Protein AF-0000000074472847 (afdb_homodimer)

Secondary structure (DSSP, 8-state):
-------HHHHHHH-HHHHHHHHHHHHHTT-GGG--HHHHHHHHHHHHHHHHHHHHHHHHHHHHHHHHHHH---HHHHHHHHHHHHHHHHHHHHHHHH-TTHHHHHHHHHHHHHHHHHHHHHHSGGGTTS---SS--S--SHHHHHHS----/-------HHHHHHH-HHHHHHHHHHHHHTT-GGG--HHHHHHHHHHHHHHHHHHHHHHHHHHHHHHHHHHH---HHHHHHHHHHHHHHHHHHHHHHHH-TTHHHHHHHHHHHHHHHHHHHHHHSGGGTTS---SS--S--SHHHHHHS----

Sequence (304 aa):
MKDLKLTMSELYETDFALWLEQTAILLQKQDFQHLDLPNLIEEVESLGKSQKHELQSRLTTLLEHALKRKYVDSPYDYRGWEETIVREQDELKICLEDSPSLKRYWSEVFDNCYRMAKRRLVVNLDYQNYSFPKNCPFPTDVERLLNDIFWKMKDLKLTMSELYETDFALWLEQTAILLQKQDFQHLDLPNLIEEVESLGKSQKHELQSRLTTLLEHALKRKYVDSPYDYRGWEETIVREQDELKICLEDSPSLKRYWSEVFDNCYRMAKRRLVVNLDYQNYSFPKNCPFPTDVERLLNDIFWK

pLDDT: mean 94.98, std 10.14, range [26.53, 98.81]

Organism: NCBI:txid1188229

Foldseek 3Di:
DPPPPQQLVRCCVPPVVVSVVVLVVCVVVVVVVRHPVVVVVVVVVVVVVVLLVLLLVLLLLLLLLLQCLQWPPDPVCNVVSVVSNLVSLVVNVVSCVVPVVCQVVLLVCVLVSNVSSVVVQCPDPVRVPIDDDNDRPFDSHSCCSSPHPTSD/DPPPPQQLVNCCVPPVVVSVVVLVVCVVVVVVVRHPVVVVVVVVVVVVVVLLVLLLVLLLLLLLLLQCLQWPPDPVCNVVSVVSNLVSLVVNVVSCVVPVVCQVVLLVCVLVSNVSSVVVQCVDPVRVPIDDDNDRPFDSHSCCSSPHPTSD

Solvent-accessible surface area (backbone atoms only — not comparable to full-atom values): 16647 Å² total; per-residue (Å²): 131,79,80,77,68,69,48,56,65,54,28,48,70,52,18,36,49,54,31,33,53,51,50,34,52,31,58,74,68,64,41,65,88,73,47,49,55,73,61,49,39,50,53,39,48,48,53,38,50,46,54,53,48,50,51,46,51,39,51,16,51,27,48,33,30,40,47,43,56,59,60,47,96,45,80,89,48,42,63,62,32,50,52,49,31,51,48,30,28,53,52,49,49,52,53,38,58,40,14,49,70,48,54,61,53,47,68,72,41,45,65,57,26,45,52,51,21,49,47,57,40,57,73,30,78,91,38,51,91,53,80,74,73,92,61,82,87,61,67,82,50,66,68,52,54,53,68,49,83,75,57,112,130,80,79,75,68,70,47,55,65,54,27,48,69,51,19,37,50,55,32,32,52,50,51,33,51,31,58,74,67,64,40,66,87,74,47,49,56,72,62,50,40,50,52,39,47,47,53,36,49,46,55,52,47,52,51,46,51,40,51,16,51,27,47,33,31,38,48,43,55,58,62,47,95,46,80,90,48,40,62,62,32,52,53,49,32,52,50,30,28,52,51,48,49,53,53,38,59,41,14,50,68,47,55,62,52,47,68,71,42,44,65,57,26,46,52,51,20,49,49,58,43,57,74,31,77,92,38,51,89,53,79,74,72,91,61,80,87,58,68,84,49,65,67,54,54,52,68,50,84,73,58,113

Radius of gyration: 24.1 Å; Cα contacts (8 Å, |Δi|>4): 304; chains: 2; bounding box: 65×70×48 Å

Nearest PDB structures (foldseek):
  5lg4-assembly1_A  TM=6.086E-01  e=1.556E+00  Saccharomyces cerevisiae S288C
  7q83-assembly1_B  TM=6.282E-01  e=3.995E+00  Saccharomyces cerevisiae S288C
  5m4y-assembly2_C  TM=4.593E-01  e=2.294E+00  Saccharomyces cerevisiae S288C
  1fio-assembly1_A  TM=4.563E-01  e=3.027E+00  Saccharomyces cerevisiae
  4tvq-assembly1_B  TM=2.635E-01  e=2.054E+00  Homo sapiens

InterPro domains:
  IPR002636 Protein from unkown function DUF29 [PF01724] (11-151)
  IPR002636 Protein from unkown function DUF29 [PTHR34235] (5-151)

Structure (mmCIF, N/CA/C/O backbone):
data_AF-0000000074472847-model_v1
#
loop_
_entity.id
_entity.type
_entity.pdbx_description
1 polymer 'DUF29 domain-containing protein'
#
loop_
_atom_site.group_PDB
_atom_site.id
_atom_site.type_symbol
_atom_site.label_atom_id
_atom_site.label_alt_id
_atom_site.label_comp_id
_atom_site.label_asym_id
_atom_site.label_entity_id
_atom_site.label_seq_id
_atom_site.pdbx_PDB_ins_code
_atom_site.Cartn_x
_atom_site.Cartn_y
_atom_site.Cartn_z
_atom_site.occupancy
_atom_site.B_iso_or_equiv
_atom_site.auth_seq_id
_atom_site.auth_comp_id
_atom_site.auth_asym_id
_atom_site.auth_atom_id
_atom_site.pdbx_PDB_model_num
ATOM 1 N N . MET A 1 1 ? 14.75 39.938 1.302 1 29.98 1 MET A N 1
ATOM 2 C CA . MET A 1 1 ? 14.898 38.531 0.882 1 29.98 1 MET A CA 1
ATOM 3 C C . MET A 1 1 ? 13.758 37.688 1.414 1 29.98 1 MET A C 1
ATOM 5 O O . MET A 1 1 ? 13.586 37.562 2.627 1 29.98 1 MET A O 1
ATOM 9 N N . LYS A 1 2 ? 12.57 37.812 0.957 1 38.91 2 LYS A N 1
ATOM 10 C CA . LYS A 1 2 ? 11.344 37.219 1.494 1 38.91 2 LYS A CA 1
ATOM 11 C C . LYS A 1 2 ? 11.531 35.75 1.807 1 38.91 2 LYS A C 1
ATOM 13 O O . LYS A 1 2 ? 12.008 34.969 0.965 1 38.91 2 LYS A O 1
ATOM 18 N N . ASP A 1 3 ? 12 35.188 2.846 1 44.53 3 ASP A N 1
ATOM 19 C CA . ASP A 1 3 ? 12.188 33.812 3.299 1 44.53 3 ASP A CA 1
ATOM 20 C C . ASP A 1 3 ? 11.07 32.906 2.773 1 44.53 3 ASP A C 1
ATOM 22 O O . ASP A 1 3 ? 9.922 33.031 3.189 1 44.53 3 ASP A O 1
ATOM 26 N N . LEU A 1 4 ? 10.859 32.781 1.542 1 48.16 4 LEU A N 1
ATOM 27 C CA . LEU A 1 4 ? 9.742 32.281 0.754 1 48.16 4 LEU A CA 1
ATOM 28 C C . LEU A 1 4 ? 9.305 30.906 1.26 1 48.16 4 LEU A C 1
ATOM 30 O O . LEU A 1 4 ? 9.93 29.891 0.941 1 48.16 4 LEU A O 1
ATOM 34 N N . LYS A 1 5 ? 8.859 30.875 2.564 1 61.69 5 LYS A N 1
ATOM 35 C CA . LYS A 1 5 ? 8.32 29.719 3.266 1 61.69 5 LYS A CA 1
ATOM 36 C C . LYS A 1 5 ? 7.316 28.969 2.396 1 61.69 5 LYS A C 1
ATOM 38 O O . LYS A 1 5 ? 6.387 29.562 1.851 1 61.69 5 LYS A O 1
ATOM 43 N N . LEU A 1 6 ? 7.711 27.938 1.722 1 78.62 6 LEU A N 1
ATOM 44 C CA . LEU A 1 6 ? 6.836 27.094 0.903 1 78.62 6 LEU A CA 1
ATOM 45 C C . LEU A 1 6 ? 5.48 26.906 1.572 1 78.62 6 LEU A C 1
ATOM 47 O O . LEU A 1 6 ? 5.406 26.641 2.771 1 78.62 6 LEU A O 1
ATOM 51 N N . THR A 1 7 ? 4.492 27.422 0.781 1 92.12 7 THR A N 1
ATOM 52 C CA . THR A 1 7 ? 3.15 27.156 1.287 1 92.12 7 THR A CA 1
ATOM 53 C C . THR A 1 7 ? 2.928 25.656 1.47 1 92.12 7 THR A C 1
ATOM 55 O O . THR A 1 7 ? 3.67 24.844 0.918 1 92.12 7 THR A O 1
ATOM 58 N N . MET A 1 8 ? 2.09 25.375 2.295 1 95.06 8 MET A N 1
ATOM 59 C CA . MET A 1 8 ? 1.774 23.969 2.51 1 95.06 8 MET A CA 1
ATOM 60 C C . MET A 1 8 ? 1.371 23.297 1.203 1 95.06 8 MET A C 1
ATOM 62 O O . MET A 1 8 ? 1.709 22.125 0.968 1 95.06 8 MET A O 1
ATOM 66 N N . SER A 1 9 ? 0.671 23.922 0.378 1 94.81 9 SER A N 1
ATOM 67 C CA . SER A 1 9 ? 0.287 23.359 -0.915 1 94.81 9 SER A CA 1
ATOM 68 C C . SER A 1 9 ? 1.508 23.109 -1.794 1 94.81 9 SER A C 1
ATOM 70 O O . SER A 1 9 ? 1.567 22.109 -2.514 1 94.81 9 SER A O 1
ATOM 72 N N . GLU A 1 10 ? 2.377 24.016 -1.783 1 95.5 10 GLU A N 1
ATOM 73 C CA . GLU A 1 10 ? 3.621 23.812 -2.521 1 95.5 10 GLU A CA 1
ATOM 74 C C . GLU A 1 10 ? 4.434 22.656 -1.941 1 95.5 10 GLU A C 1
ATOM 76 O O . GLU A 1 10 ? 5.047 21.891 -2.684 1 95.5 10 GLU A O 1
ATOM 81 N N . LEU A 1 11 ? 4.461 22.641 -0.68 1 96.38 11 LEU A N 1
ATOM 82 C CA . LEU A 1 11 ? 5.176 21.562 -0.003 1 96.38 11 LEU A CA 1
ATOM 83 C C . LEU A 1 11 ? 4.605 20.203 -0.389 1 96.38 11 LEU A C 1
ATOM 85 O O . LEU A 1 11 ? 5.348 19.234 -0.556 1 96.38 11 LEU A O 1
ATOM 89 N N . TYR A 1 12 ? 3.293 20.125 -0.528 1 97.44 12 TYR A N 1
ATOM 90 C CA . TYR A 1 12 ? 2.609 18.906 -0.946 1 97.44 12 TYR A CA 1
ATOM 91 C C . TYR A 1 12 ? 3.168 18.391 -2.268 1 97.44 12 TYR A C 1
ATOM 93 O O . TYR A 1 12 ? 3.342 17.188 -2.449 1 97.44 12 TYR A O 1
ATOM 101 N N . GLU A 1 13 ? 3.531 19.234 -3.145 1 96.31 13 GLU A N 1
ATOM 102 C CA . GLU A 1 13 ? 3.971 18.875 -4.492 1 96.31 13 GLU A CA 1
ATOM 103 C C . GLU A 1 13 ? 5.473 18.625 -4.531 1 96.31 13 GLU A C 1
ATOM 105 O O . GLU A 1 13 ? 5.961 17.906 -5.402 1 96.31 13 GLU A O 1
ATOM 110 N N . THR A 1 14 ? 6.184 19.172 -3.615 1 97.12 14 THR A N 1
ATOM 111 C CA . THR A 1 14 ? 7.633 19.203 -3.779 1 97.12 14 THR A CA 1
ATOM 112 C C . THR A 1 14 ? 8.312 18.312 -2.734 1 97.12 14 THR A C 1
ATOM 114 O O . THR A 1 14 ? 9.461 17.922 -2.904 1 97.12 14 THR A O 1
ATOM 117 N N . ASP A 1 15 ? 7.625 18.109 -1.695 1 98.06 15 ASP A N 1
ATOM 118 C CA . ASP A 1 15 ? 8.164 17.281 -0.61 1 98.06 15 ASP A CA 1
ATOM 119 C C . ASP A 1 15 ? 7.043 16.641 0.204 1 98.06 15 ASP A C 1
ATOM 121 O O . ASP A 1 15 ? 6.723 17.109 1.301 1 98.06 15 ASP A O 1
ATOM 125 N N . PHE A 1 16 ? 6.543 15.586 -0.226 1 98.44 16 PHE A N 1
ATOM 126 C CA . PHE A 1 16 ? 5.336 14.969 0.311 1 98.44 16 PHE A CA 1
ATOM 127 C C . PHE A 1 16 ? 5.562 14.484 1.739 1 98.44 16 PHE A C 1
ATOM 129 O O . PHE A 1 16 ? 4.711 14.68 2.607 1 98.44 16 PHE A O 1
ATOM 136 N N . ALA A 1 17 ? 6.672 13.914 2.016 1 98 17 ALA A N 1
ATOM 137 C CA . ALA A 1 17 ? 6.957 13.438 3.367 1 98 17 ALA A CA 1
ATOM 138 C C . ALA A 1 17 ? 6.98 14.594 4.363 1 98 17 ALA A C 1
ATOM 140 O O . ALA A 1 17 ? 6.422 14.492 5.461 1 98 17 ALA A O 1
ATOM 141 N N . LEU A 1 18 ? 7.668 15.602 3.99 1 97.56 18 LEU A N 1
ATOM 142 C CA . LEU A 1 18 ? 7.715 16.781 4.855 1 97.56 18 LEU A CA 1
ATOM 143 C C . LEU A 1 18 ? 6.324 17.375 5.031 1 97.56 18 LEU A C 1
ATOM 145 O O . LEU A 1 18 ? 5.977 17.844 6.121 1 97.56 18 LEU A O 1
ATOM 149 N N . TRP A 1 19 ? 5.543 17.406 3.916 1 98.38 19 TRP A N 1
ATOM 150 C CA . TRP A 1 19 ? 4.164 17.875 3.984 1 98.38 19 TRP A CA 1
ATOM 151 C C . TRP A 1 19 ? 3.365 17.062 5.004 1 98.38 19 TRP A C 1
ATOM 153 O O . TRP A 1 19 ? 2.625 17.625 5.809 1 98.38 19 TRP A O 1
ATOM 163 N N . LEU A 1 20 ? 3.529 15.766 4.984 1 98.44 20 LEU A N 1
ATOM 164 C CA . LEU A 1 20 ? 2.844 14.898 5.941 1 98.44 20 LEU A CA 1
ATOM 165 C C . LEU A 1 20 ? 3.244 15.242 7.371 1 98.44 20 LEU A C 1
ATOM 167 O O . LEU A 1 20 ? 2.391 15.312 8.258 1 98.44 20 LEU A O 1
ATOM 171 N N . GLU A 1 21 ? 4.492 15.406 7.535 1 97.69 21 GLU A N 1
ATOM 172 C CA . GLU A 1 21 ? 5.008 15.727 8.859 1 97.69 21 GLU A CA 1
ATOM 173 C C . GLU A 1 21 ? 4.445 17.062 9.359 1 97.69 21 GLU A C 1
ATOM 175 O O . GLU A 1 21 ? 3.969 17.141 10.492 1 97.69 21 GL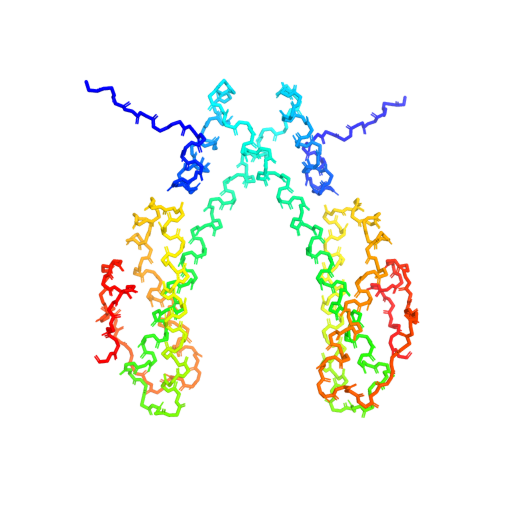U A O 1
ATOM 180 N N . GLN A 1 22 ? 4.512 18.047 8.516 1 98 22 GLN A N 1
ATOM 181 C CA . GLN A 1 22 ? 4.008 19.375 8.883 1 98 22 GLN A CA 1
ATOM 182 C C . GLN A 1 22 ? 2.494 19.344 9.094 1 98 22 GLN A C 1
ATOM 184 O O . GLN A 1 22 ? 1.974 20 10 1 98 22 GLN A O 1
ATOM 189 N N . THR A 1 23 ? 1.792 18.641 8.242 1 98.44 23 THR A N 1
ATOM 190 C CA . THR A 1 23 ? 0.348 18.5 8.391 1 98.44 23 THR A CA 1
ATOM 191 C C . THR A 1 23 ? 0.004 17.891 9.75 1 98.44 23 THR A C 1
ATOM 193 O O . THR A 1 23 ? -0.887 18.391 10.445 1 98.44 23 THR A O 1
ATOM 196 N N . ALA A 1 24 ? 0.734 16.828 10.156 1 98.5 24 ALA A N 1
ATOM 197 C CA . ALA A 1 24 ? 0.501 16.203 11.461 1 98.5 24 ALA A CA 1
ATOM 198 C C . ALA A 1 24 ? 0.721 17.219 12.594 1 98.5 24 ALA A C 1
ATOM 200 O O . ALA A 1 24 ? -0.059 17.266 13.547 1 98.5 24 ALA A O 1
ATOM 201 N N . ILE A 1 25 ? 1.773 17.969 12.523 1 98.25 25 ILE A N 1
ATOM 202 C CA . ILE A 1 25 ? 2.113 18.953 13.539 1 98.25 25 ILE A CA 1
ATOM 203 C C . ILE A 1 25 ? 1 20 13.633 1 98.25 25 ILE A C 1
ATOM 205 O O . ILE A 1 25 ? 0.569 20.344 14.734 1 98.25 25 ILE A O 1
ATOM 209 N N . LEU A 1 26 ? 0.554 20.484 12.445 1 98.12 26 LEU A N 1
ATOM 210 C CA . LEU A 1 26 ? -0.513 21.484 12.422 1 98.12 26 LEU A CA 1
ATOM 211 C C . LEU A 1 26 ? -1.79 20.938 13.039 1 98.12 26 LEU A C 1
ATOM 213 O O . LEU A 1 26 ? -2.492 21.641 13.766 1 98.12 26 LEU A O 1
ATOM 217 N N . LEU A 1 27 ? -2.1 19.672 12.758 1 98.19 27 LEU A N 1
ATOM 218 C CA . LEU A 1 27 ? -3.275 19.031 13.336 1 98.19 27 LEU A CA 1
ATOM 219 C C . LEU A 1 27 ? -3.131 18.891 14.852 1 98.19 27 LEU A C 1
ATOM 221 O O . LEU A 1 27 ? -4.078 19.172 15.594 1 98.19 27 LEU A O 1
ATOM 225 N N . GLN A 1 28 ? -1.989 18.5 15.289 1 98.06 28 GLN A N 1
ATOM 226 C CA . GLN A 1 28 ? -1.725 18.359 16.719 1 98.06 28 GLN A CA 1
ATOM 227 C C . GLN A 1 28 ? -1.912 19.688 17.453 1 98.06 28 GLN A C 1
ATOM 229 O O . GLN A 1 28 ? -2.461 19.719 18.547 1 98.06 28 GLN A O 1
ATOM 234 N N . LYS A 1 29 ? -1.521 20.703 16.844 1 97.75 29 LYS A N 1
ATOM 235 C CA . LYS A 1 29 ? -1.61 22.031 17.422 1 97.75 29 LYS A CA 1
ATOM 236 C C . LYS A 1 29 ? -2.98 22.656 17.172 1 97.75 29 LYS A C 1
ATOM 238 O O . LYS A 1 29 ? -3.254 23.781 17.625 1 97.75 29 LYS A O 1
ATOM 243 N N . GLN A 1 30 ? -3.791 21.984 16.453 1 97 30 GLN A N 1
ATOM 244 C CA . GLN A 1 30 ? -5.113 22.438 16.047 1 97 30 GLN A CA 1
ATOM 245 C C . GLN A 1 30 ? -5.027 23.797 15.352 1 97 30 GLN A C 1
ATOM 247 O O . GLN A 1 30 ? -5.863 24.672 15.586 1 97 30 GLN A O 1
ATOM 252 N N . ASP A 1 31 ? -3.914 24.016 14.672 1 96.25 31 ASP A N 1
ATOM 253 C CA . ASP A 1 31 ? -3.75 25.188 13.82 1 96.25 31 ASP A CA 1
ATOM 254 C C . ASP A 1 31 ? -4.406 24.984 12.461 1 96.25 31 ASP A C 1
ATOM 256 O O . ASP A 1 31 ? -3.717 24.797 11.453 1 96.25 31 ASP A O 1
ATOM 260 N N . PHE A 1 32 ? -5.684 25.125 12.43 1 95.38 32 PHE A N 1
ATOM 261 C CA . PHE A 1 32 ? -6.484 24.797 11.258 1 95.38 32 PHE A CA 1
ATOM 262 C C . PHE A 1 32 ? -6.363 25.875 10.195 1 95.38 32 PHE A C 1
ATOM 264 O O . PHE A 1 32 ? -6.617 25.641 9.016 1 95.38 32 PHE A O 1
ATOM 271 N N . GLN A 1 33 ? -5.984 27.016 10.625 1 94.19 33 GLN A N 1
ATOM 272 C CA . GLN A 1 33 ? -5.859 28.141 9.703 1 94.19 33 GLN A CA 1
ATOM 273 C C . GLN A 1 33 ? -4.754 27.891 8.68 1 94.19 33 GLN A C 1
ATOM 275 O O . GLN A 1 33 ? -4.859 28.328 7.527 1 94.19 33 GLN A O 1
ATOM 280 N N . HIS A 1 34 ? -3.715 27.188 9.023 1 95.56 34 HIS A N 1
ATOM 281 C CA . HIS A 1 34 ? -2.572 26.984 8.141 1 95.56 34 HIS A CA 1
ATOM 282 C C . HIS A 1 34 ? -2.594 25.578 7.531 1 95.56 34 HIS A C 1
ATOM 284 O O . HIS A 1 34 ? -1.685 25.203 6.781 1 95.56 34 HIS A O 1
ATOM 290 N N . LEU A 1 35 ? -3.604 24.859 7.832 1 96.56 35 LEU A N 1
ATOM 291 C CA . LEU A 1 35 ? -3.744 23.516 7.312 1 96.56 35 LEU A CA 1
ATOM 292 C C . LEU A 1 35 ? -4.031 23.531 5.816 1 96.56 35 LEU A C 1
ATOM 294 O O . LEU A 1 35 ? -4.832 24.344 5.34 1 96.56 35 LEU A O 1
ATOM 298 N N . ASP A 1 36 ? -3.33 22.75 5.07 1 97.44 36 ASP A N 1
ATOM 299 C CA . ASP A 1 36 ? -3.617 22.531 3.654 1 97.44 36 ASP A CA 1
ATOM 300 C C . ASP A 1 36 ? -4.812 21.609 3.471 1 97.44 36 ASP A C 1
ATOM 302 O O . ASP A 1 36 ? -4.648 20.438 3.096 1 97.44 36 ASP A O 1
ATOM 306 N N . LEU A 1 37 ? -5.969 22.141 3.676 1 97.31 37 LEU A N 1
ATOM 307 C CA . LEU A 1 37 ? -7.188 21.359 3.775 1 97.31 37 LEU A CA 1
ATOM 308 C C . LEU A 1 37 ? -7.473 20.625 2.465 1 97.31 37 LEU A C 1
ATOM 310 O O . LEU A 1 37 ? -7.754 19.422 2.467 1 97.31 37 LEU A O 1
ATOM 314 N N . PRO A 1 38 ? -7.332 21.328 1.296 1 97.94 38 PRO A N 1
ATOM 315 C CA . PRO A 1 38 ? -7.652 20.625 0.054 1 97.94 38 PRO A CA 1
ATOM 316 C C . PRO A 1 38 ? -6.816 19.359 -0.141 1 97.94 38 PRO A C 1
ATOM 318 O O . PRO A 1 38 ? -7.359 18.297 -0.456 1 97.94 38 PRO A O 1
ATOM 321 N N . ASN A 1 39 ? -5.531 19.422 0.116 1 98.31 39 ASN A N 1
ATOM 322 C CA . ASN A 1 39 ? -4.676 18.266 -0.101 1 98.31 39 ASN A CA 1
ATOM 323 C C . ASN A 1 39 ? -4.855 17.219 0.999 1 98.31 39 ASN A C 1
ATOM 325 O O . ASN A 1 39 ? -4.746 16.016 0.746 1 98.31 39 ASN A O 1
ATOM 329 N N . LEU A 1 40 ? -5.148 17.688 2.193 1 98.62 40 LEU A N 1
ATOM 330 C CA . LEU A 1 40 ? -5.441 16.734 3.258 1 98.62 40 LEU A CA 1
ATOM 331 C C . LEU A 1 40 ? -6.691 15.914 2.934 1 98.62 40 LEU A C 1
ATOM 333 O O . LEU A 1 40 ? -6.711 14.695 3.119 1 98.62 40 LEU A O 1
ATOM 337 N N . ILE A 1 41 ? -7.727 16.578 2.463 1 98.69 41 ILE A N 1
ATOM 338 C CA . ILE A 1 41 ? -8.961 15.914 2.066 1 98.69 41 ILE A CA 1
ATOM 339 C C . ILE A 1 41 ? -8.672 14.898 0.962 1 98.69 41 ILE A C 1
ATOM 341 O O . ILE A 1 41 ? -9.164 13.773 0.999 1 98.69 41 ILE A O 1
ATOM 345 N N . GLU A 1 42 ? -7.871 15.305 0.023 1 98.5 42 GLU A N 1
ATOM 346 C CA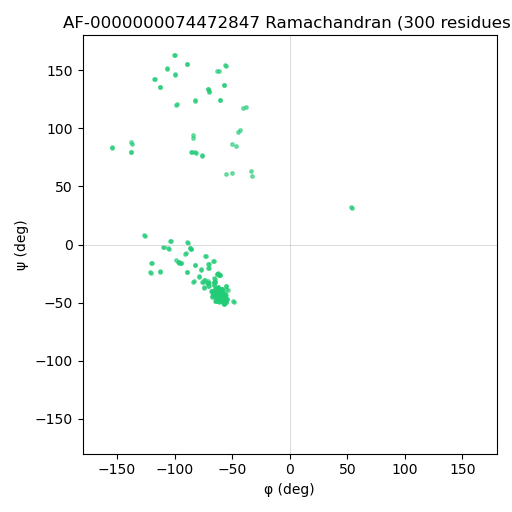 . GLU A 1 42 ? -7.484 14.406 -1.061 1 98.5 42 GLU A CA 1
ATOM 347 C C . GLU A 1 42 ? -6.828 13.141 -0.519 1 98.5 42 GLU A C 1
ATOM 349 O O . GLU A 1 42 ? -7.137 12.039 -0.966 1 98.5 42 GLU A O 1
ATOM 354 N N . GLU A 1 43 ? -5.91 13.297 0.439 1 98.62 43 GLU A N 1
ATOM 355 C CA . GLU A 1 43 ? -5.215 12.156 1.021 1 98.62 43 GLU A CA 1
ATOM 356 C C . GLU A 1 43 ? -6.188 11.25 1.774 1 98.62 43 GLU A C 1
ATOM 358 O O . GLU A 1 43 ? -6.09 10.023 1.689 1 98.62 43 GLU A O 1
ATOM 363 N N . VAL A 1 44 ? -7.109 11.797 2.521 1 98.62 44 VAL A N 1
ATOM 364 C CA . VAL A 1 44 ? -8.109 11.023 3.252 1 98.62 44 VAL A CA 1
ATOM 365 C C . VAL A 1 44 ? -8.992 10.258 2.27 1 98.62 44 VAL A C 1
ATOM 367 O O . VAL A 1 44 ? -9.234 9.062 2.451 1 98.62 44 VAL A O 1
ATOM 370 N N . GLU A 1 45 ? -9.43 10.961 1.226 1 98.38 45 GLU A N 1
ATOM 371 C CA . GLU A 1 45 ? -10.234 10.312 0.201 1 98.38 45 GLU A CA 1
ATOM 372 C C . GLU A 1 45 ? -9.453 9.211 -0.506 1 98.38 45 GLU A C 1
ATOM 374 O O . GLU A 1 45 ? -10.016 8.172 -0.869 1 98.38 45 GLU A O 1
ATOM 379 N N . SER A 1 46 ? -8.211 9.484 -0.707 1 98.25 46 SER A N 1
ATOM 380 C CA . SER A 1 46 ? -7.359 8.484 -1.333 1 98.25 46 SER A CA 1
ATOM 381 C C . SER A 1 46 ? -7.289 7.211 -0.49 1 98.25 46 SER A C 1
ATOM 383 O O . SER A 1 46 ? -7.289 6.102 -1.026 1 98.25 46 SER A O 1
ATOM 385 N N . LEU A 1 47 ? -7.191 7.328 0.825 1 98.19 47 LEU A N 1
ATOM 386 C CA . LEU A 1 47 ? -7.223 6.176 1.718 1 98.19 47 LEU A CA 1
ATOM 387 C C . LEU A 1 47 ? -8.523 5.398 1.553 1 98.19 47 LEU A C 1
ATOM 389 O O . LEU A 1 47 ? -8.516 4.164 1.526 1 98.19 47 LEU A O 1
ATOM 393 N N . GLY A 1 48 ? -9.609 6.102 1.434 1 97.31 48 GLY A N 1
ATOM 394 C CA . GLY A 1 48 ? -10.891 5.457 1.183 1 97.31 48 GLY A CA 1
ATOM 395 C C . GLY A 1 48 ? -10.922 4.68 -0.12 1 97.31 48 GLY A C 1
ATOM 396 O O . GLY A 1 48 ? -11.414 3.549 -0.163 1 97.31 48 GLY A O 1
ATOM 397 N N . LYS A 1 49 ? -10.391 5.32 -1.122 1 97.5 49 LYS A N 1
ATOM 398 C CA . LYS A 1 49 ? -10.305 4.656 -2.42 1 97.5 49 LYS A CA 1
ATOM 399 C C . LYS A 1 49 ? -9.43 3.406 -2.34 1 97.5 49 LYS A C 1
ATOM 401 O O . LYS A 1 49 ? -9.727 2.393 -2.977 1 97.5 49 LYS A O 1
ATOM 406 N N . SER A 1 50 ? -8.453 3.549 -1.562 1 97.19 50 SER A N 1
ATOM 407 C CA . SER A 1 50 ? -7.555 2.412 -1.395 1 97.19 50 SER A CA 1
ATOM 408 C C . SER A 1 50 ? -8.273 1.228 -0.758 1 97.19 50 SER A C 1
ATOM 410 O O . SER A 1 50 ? -8.055 0.079 -1.152 1 97.19 50 SER A O 1
ATOM 412 N N . GLN A 1 51 ? -9.062 1.438 0.215 1 97.5 51 GLN A N 1
ATOM 413 C CA . GLN A 1 51 ? -9.859 0.385 0.831 1 97.5 51 GLN A CA 1
ATOM 414 C C . GLN A 1 51 ? -10.742 -0.312 -0.203 1 97.5 51 GLN A C 1
ATOM 416 O O . GLN A 1 51 ? -10.797 -1.543 -0.249 1 97.5 51 GLN A O 1
ATOM 421 N N . LYS A 1 52 ? -11.328 0.479 -0.984 1 97.56 52 LYS A N 1
ATOM 422 C CA . LYS A 1 52 ? -12.195 -0.049 -2.033 1 97.56 52 LYS A CA 1
ATOM 423 C C . LYS A 1 52 ? -11.391 -0.831 -3.068 1 97.56 52 LYS A C 1
ATOM 425 O O . LYS A 1 52 ? -11.82 -1.893 -3.525 1 97.56 52 LYS A O 1
ATOM 430 N N . HIS A 1 53 ? -10.289 -0.331 -3.42 1 97.94 53 HIS A N 1
ATOM 431 C CA . HIS A 1 53 ? -9.406 -1.004 -4.371 1 97.94 53 HIS A CA 1
ATOM 432 C C . HIS A 1 53 ? -8.961 -2.363 -3.844 1 97.94 53 HIS A C 1
ATOM 434 O O . HIS A 1 53 ? -8.898 -3.338 -4.598 1 97.94 53 HIS A O 1
ATOM 440 N N . GLU A 1 54 ? -8.641 -2.326 -2.561 1 98.25 54 GLU A N 1
ATOM 441 C CA . GLU A 1 54 ? -8.234 -3.59 -1.952 1 98.25 54 GLU A CA 1
ATOM 442 C C . GLU A 1 54 ? -9.336 -4.637 -2.07 1 98.25 54 GLU A C 1
ATOM 444 O O . GLU A 1 54 ? -9.078 -5.777 -2.453 1 98.25 54 GLU A O 1
ATOM 449 N N . LEU A 1 55 ? -10.484 -4.262 -1.777 1 98.5 55 LEU A N 1
ATOM 450 C CA . LEU A 1 55 ? -11.625 -5.164 -1.891 1 98.5 55 LEU A CA 1
ATOM 451 C C . LEU A 1 55 ? -11.773 -5.68 -3.318 1 98.5 55 LEU A C 1
ATOM 453 O O . LEU A 1 55 ? -11.875 -6.887 -3.541 1 98.5 55 LEU A O 1
ATOM 457 N N . GLN A 1 56 ? -11.703 -4.777 -4.25 1 98.69 56 GLN A N 1
ATOM 458 C CA . GLN A 1 56 ? -11.875 -5.145 -5.652 1 98.69 56 GLN A CA 1
ATOM 459 C C . GLN A 1 56 ? -10.781 -6.113 -6.102 1 98.69 56 GLN A C 1
ATOM 461 O O . GLN A 1 56 ? -11.062 -7.098 -6.789 1 98.69 56 GLN A O 1
ATOM 466 N N . SER A 1 57 ? -9.625 -5.82 -5.711 1 98.5 57 SER A N 1
ATOM 467 C CA . SER A 1 57 ? -8.484 -6.641 -6.109 1 98.5 57 SER A CA 1
ATOM 468 C C . SER A 1 57 ? -8.594 -8.055 -5.543 1 98.5 57 SER A C 1
ATOM 470 O O . SER A 1 57 ? -8.406 -9.031 -6.266 1 98.5 57 SER A O 1
ATOM 472 N N . ARG A 1 58 ? -8.867 -8.125 -4.309 1 98.75 58 ARG A N 1
ATOM 473 C CA . ARG A 1 58 ? -8.961 -9.422 -3.65 1 98.75 58 ARG A CA 1
ATOM 474 C C . ARG A 1 58 ? -10.133 -10.234 -4.199 1 98.75 58 ARG A C 1
ATOM 476 O O . ARG A 1 58 ? -10.008 -11.438 -4.426 1 98.75 58 ARG A O 1
ATOM 483 N N . LEU A 1 59 ? -11.266 -9.555 -4.395 1 98.69 59 LEU A N 1
ATOM 484 C CA . LEU A 1 59 ? -12.445 -10.219 -4.945 1 98.69 59 LEU A CA 1
ATOM 485 C C . LEU A 1 59 ? -12.172 -10.734 -6.352 1 98.69 59 LEU A C 1
ATOM 487 O O . LEU 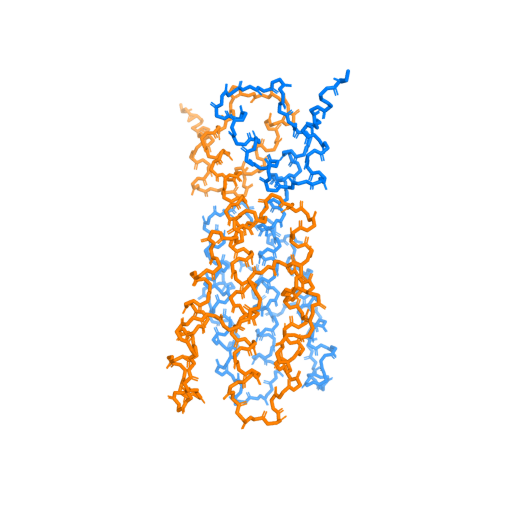A 1 59 ? -12.531 -11.867 -6.684 1 98.69 59 LEU A O 1
ATOM 491 N N . THR A 1 60 ? -11.539 -9.945 -7.164 1 98.81 60 THR A N 1
ATOM 492 C CA . THR A 1 60 ? -11.195 -10.336 -8.531 1 98.81 60 THR A CA 1
ATOM 493 C C . THR A 1 60 ? -10.297 -11.57 -8.523 1 98.81 60 THR A C 1
ATOM 495 O O . THR A 1 60 ? -10.531 -12.523 -9.266 1 98.81 60 THR A O 1
ATOM 498 N N . THR A 1 61 ? -9.32 -11.57 -7.648 1 98.81 61 THR A N 1
ATOM 499 C CA . THR A 1 61 ? -8.406 -12.695 -7.539 1 98.81 61 THR A CA 1
ATOM 500 C C . THR A 1 61 ? -9.141 -13.953 -7.074 1 98.81 61 THR A C 1
ATOM 502 O O . THR A 1 61 ? -8.906 -15.039 -7.598 1 98.81 61 THR A O 1
ATOM 505 N N . LEU A 1 62 ? -9.977 -13.766 -6.102 1 98.62 62 LEU A N 1
ATOM 506 C CA . LEU A 1 62 ? -10.789 -14.875 -5.621 1 98.62 62 LEU A CA 1
ATOM 507 C C . LEU A 1 62 ? -11.594 -15.492 -6.758 1 98.62 62 LEU A C 1
ATOM 509 O O . LEU A 1 62 ? -11.555 -16.703 -6.965 1 98.62 62 LEU A O 1
ATOM 513 N N . LEU A 1 63 ? -12.258 -14.656 -7.527 1 98.25 63 LEU A N 1
ATOM 514 C CA . LEU A 1 63 ? -13.125 -15.117 -8.602 1 98.25 63 LEU A CA 1
ATOM 515 C C . LEU A 1 63 ? -12.305 -15.758 -9.719 1 98.25 63 LEU A C 1
ATOM 517 O O . LEU A 1 63 ? -12.727 -16.766 -10.312 1 98.25 63 LEU A O 1
ATOM 521 N N . GLU A 1 64 ? -11.172 -15.172 -10.031 1 98.5 64 GLU A N 1
ATOM 522 C CA . GLU A 1 64 ? -10.281 -15.75 -11.031 1 98.5 64 GLU A CA 1
ATOM 523 C C . GLU A 1 64 ? -9.898 -17.172 -10.672 1 98.5 64 GLU A C 1
ATOM 525 O O . GLU A 1 64 ? -10.008 -18.078 -11.5 1 98.5 64 GLU A O 1
ATOM 530 N N . HIS A 1 65 ? -9.484 -17.359 -9.438 1 98.56 65 HIS A N 1
ATOM 531 C CA . HIS A 1 65 ? -9.023 -18.672 -9.008 1 98.56 65 HIS A CA 1
ATOM 532 C C . HIS A 1 65 ? -10.195 -19.641 -8.828 1 98.56 65 HIS A C 1
ATOM 534 O O . HIS A 1 65 ? -10.055 -20.844 -9.039 1 98.56 65 HIS A O 1
ATOM 540 N N . ALA A 1 66 ? -11.383 -19.109 -8.461 1 98.06 66 ALA A N 1
ATOM 541 C CA . ALA A 1 66 ? -12.586 -19.938 -8.43 1 98.06 66 ALA A CA 1
ATOM 542 C C . ALA A 1 66 ? -12.93 -20.469 -9.82 1 98.06 66 ALA A C 1
ATOM 544 O O . ALA A 1 66 ? -13.281 -21.641 -9.977 1 98.06 66 ALA A O 1
ATOM 545 N N . LEU A 1 67 ? -12.844 -19.625 -10.812 1 97.62 67 LEU A N 1
ATOM 546 C CA . LEU A 1 67 ? -13.102 -20.031 -12.188 1 97.62 67 LEU A CA 1
ATOM 547 C C . LEU A 1 67 ? -12.094 -21.078 -12.641 1 97.62 67 LEU A C 1
ATOM 549 O O . LEU A 1 67 ? -12.469 -22.078 -13.266 1 97.62 67 LEU A O 1
ATOM 553 N N . LYS A 1 68 ? -10.836 -20.828 -12.32 1 98.12 68 LYS A N 1
ATOM 554 C CA . LYS A 1 68 ? -9.82 -21.828 -12.648 1 98.12 68 LYS A CA 1
ATOM 555 C C . LYS A 1 68 ? -10.18 -23.188 -12.047 1 98.12 68 LYS A C 1
ATOM 557 O O . LYS A 1 68 ? -10.172 -24.203 -12.75 1 98.12 68 LYS A O 1
ATOM 562 N N . ARG A 1 69 ? -10.492 -23.141 -10.789 1 97.5 69 ARG A N 1
ATOM 563 C CA . ARG A 1 69 ? -10.75 -24.375 -10.062 1 97.5 69 ARG A CA 1
ATOM 564 C C . ARG A 1 69 ? -11.945 -25.109 -10.648 1 97.5 69 ARG A C 1
ATOM 566 O O . ARG A 1 69 ? -11.953 -26.344 -10.711 1 97.5 69 ARG A O 1
ATOM 573 N N . LYS A 1 70 ? -12.922 -24.453 -11.047 1 96.62 70 LYS A N 1
ATOM 574 C CA . LYS A 1 70 ? -14.172 -25.062 -11.492 1 96.62 70 LYS A CA 1
ATOM 575 C C . LYS A 1 70 ? -14.094 -25.484 -12.953 1 96.62 70 LYS A C 1
ATOM 577 O O . LYS A 1 70 ? -14.648 -26.516 -13.344 1 96.62 70 LYS A O 1
ATOM 582 N N . TYR A 1 71 ? -13.352 -24.797 -13.805 1 96.19 71 TYR A N 1
ATOM 583 C CA . TYR A 1 71 ? -13.539 -24.984 -15.234 1 96.19 71 TYR A CA 1
ATOM 584 C C . TYR A 1 71 ? -12.258 -25.484 -15.898 1 96.19 71 TYR A C 1
ATOM 586 O O . TYR A 1 71 ? -12.273 -25.922 -17.047 1 96.19 71 TYR A O 1
ATOM 594 N N . VAL A 1 72 ? -11.195 -25.344 -15.188 1 96.5 72 VAL A N 1
ATOM 595 C CA . VAL A 1 72 ? -9.93 -25.797 -15.766 1 96.5 72 VAL A CA 1
ATOM 596 C C . VAL A 1 72 ? -9.586 -27.188 -15.227 1 96.5 72 VAL A C 1
ATOM 598 O O . VAL A 1 72 ? -9.461 -27.375 -14.016 1 96.5 72 VAL A O 1
ATOM 601 N N . ASP A 1 73 ? -9.461 -28.172 -16.109 1 94.81 73 ASP A N 1
ATOM 602 C CA . ASP A 1 73 ? -9.148 -29.547 -15.711 1 94.81 73 ASP A CA 1
ATOM 603 C C . ASP A 1 73 ? -7.645 -29.75 -15.547 1 94.81 73 ASP A C 1
ATOM 605 O O . ASP A 1 73 ? -6.984 -30.281 -16.438 1 94.81 73 ASP A O 1
ATOM 609 N N . SER A 1 74 ? -7.191 -29.297 -14.414 1 95.25 74 SER A N 1
ATOM 610 C CA . SER A 1 74 ? -5.777 -29.422 -14.07 1 95.25 74 SER A CA 1
ATOM 611 C C . SER A 1 74 ? -5.605 -29.844 -12.609 1 95.25 74 SER A C 1
ATOM 613 O O . SER A 1 74 ? -5.336 -29 -11.75 1 95.25 74 SER A O 1
ATOM 615 N N . PRO A 1 75 ? -5.621 -31.125 -12.344 1 95.19 75 PRO A N 1
ATOM 616 C CA . PRO A 1 75 ? -5.559 -31.625 -10.969 1 95.19 75 PRO A CA 1
ATOM 617 C C . PRO A 1 75 ? -4.273 -31.219 -10.25 1 95.19 75 PRO A C 1
ATOM 619 O O . PRO A 1 75 ? -4.281 -31 -9.039 1 95.19 75 PRO A O 1
ATOM 622 N N . TYR A 1 76 ? -3.24 -30.984 -10.977 1 96.06 76 TYR A N 1
ATOM 623 C CA . TYR A 1 76 ? -1.953 -30.594 -10.398 1 96.06 76 TYR A CA 1
ATOM 624 C C . TYR A 1 76 ? -2.008 -29.188 -9.828 1 96.06 76 TYR A C 1
ATOM 626 O O . TYR A 1 76 ? -1.251 -28.859 -8.914 1 96.06 76 TYR A O 1
ATOM 634 N N . ASP A 1 77 ? -3.004 -28.438 -10.305 1 96.94 77 ASP A N 1
ATOM 635 C CA . ASP A 1 77 ? -3.055 -27.031 -9.93 1 96.94 77 ASP A CA 1
ATOM 636 C C . ASP A 1 77 ? -4.156 -26.781 -8.906 1 96.94 77 ASP A C 1
ATOM 638 O O . ASP A 1 77 ? -4.25 -25.688 -8.336 1 96.94 77 ASP A O 1
ATOM 642 N N . TYR A 1 78 ? -4.883 -27.781 -8.578 1 96.62 78 TYR A N 1
ATOM 643 C CA . TYR A 1 78 ? -6.07 -27.578 -7.754 1 96.62 78 TYR A CA 1
ATOM 644 C C . TYR A 1 78 ? -5.691 -27.078 -6.363 1 96.62 78 TYR A C 1
ATOM 646 O O . TYR A 1 78 ? -6.293 -26.125 -5.855 1 96.62 78 TYR A O 1
ATOM 654 N N . ARG A 1 79 ? -4.711 -27.656 -5.863 1 96.56 79 ARG A N 1
ATOM 655 C CA . ARG A 1 79 ? -4.312 -27.297 -4.512 1 96.56 79 ARG A CA 1
ATOM 656 C C . ARG A 1 79 ? -3.887 -25.828 -4.445 1 96.56 79 ARG A C 1
ATOM 658 O O . ARG A 1 79 ? -4.297 -25.094 -3.537 1 96.56 79 ARG A O 1
ATOM 665 N N . GLY A 1 80 ? -3.096 -25.406 -5.387 1 97.56 80 GLY A N 1
ATOM 666 C CA . GLY A 1 80 ? -2.645 -24.031 -5.43 1 97.56 80 GLY A CA 1
ATOM 667 C C . GLY A 1 80 ? -3.781 -23.031 -5.574 1 97.56 80 GLY A C 1
ATOM 668 O O . GLY A 1 80 ? -3.805 -22 -4.898 1 97.56 80 GLY A O 1
ATOM 669 N N . TRP A 1 81 ? -4.719 -23.344 -6.41 1 97.75 81 TRP A N 1
ATOM 670 C CA . TRP A 1 81 ? -5.863 -22.469 -6.625 1 97.75 81 TRP A CA 1
ATOM 671 C C . TRP A 1 81 ? -6.73 -22.391 -5.371 1 97.75 81 TRP A C 1
ATOM 673 O O . TRP A 1 81 ? -7.164 -21.297 -4.98 1 97.75 81 TRP A O 1
ATOM 683 N N . GLU A 1 82 ? -6.938 -23.516 -4.762 1 97.5 82 GLU A N 1
ATOM 684 C CA . GLU A 1 82 ? -7.762 -23.562 -3.559 1 97.5 82 GLU A CA 1
ATOM 685 C C . GLU A 1 82 ? -7.121 -22.781 -2.414 1 97.5 82 GLU A C 1
ATOM 687 O O . GLU A 1 82 ? -7.812 -22.094 -1.667 1 97.5 82 GLU A O 1
ATOM 692 N N . GLU A 1 83 ? -5.824 -22.891 -2.291 1 97.94 83 GLU A N 1
ATOM 693 C CA . GLU A 1 83 ? -5.105 -22.109 -1.286 1 97.94 83 GLU A CA 1
ATOM 694 C C . GLU A 1 83 ? -5.289 -20.625 -1.516 1 97.94 83 GLU A C 1
ATOM 696 O O . GLU A 1 83 ? -5.508 -19.859 -0.567 1 97.94 83 GLU A O 1
ATOM 701 N N . THR A 1 84 ? -5.191 -20.188 -2.77 1 98.31 84 THR A N 1
ATOM 702 C CA . THR A 1 84 ? -5.387 -18.781 -3.1 1 98.31 84 THR A CA 1
ATOM 703 C C . THR A 1 84 ? -6.809 -18.344 -2.764 1 98.31 84 THR A C 1
ATOM 705 O O . THR A 1 84 ? -7.008 -17.281 -2.174 1 98.31 84 THR A O 1
ATOM 708 N N . ILE A 1 85 ? -7.742 -19.141 -3.088 1 98.12 85 ILE A N 1
ATOM 709 C CA . ILE A 1 85 ? -9.141 -18.812 -2.811 1 98.12 85 ILE A CA 1
ATOM 710 C C . ILE A 1 85 ? -9.336 -18.609 -1.31 1 98.12 85 ILE A C 1
ATOM 712 O O . ILE A 1 85 ? -9.891 -17.594 -0.883 1 98.12 85 ILE A O 1
ATOM 716 N N . VAL A 1 86 ? -8.836 -19.531 -0.555 1 98.12 86 VAL A N 1
ATOM 717 C CA . VAL A 1 86 ? -9 -19.469 0.895 1 98.12 86 VAL A CA 1
ATOM 718 C C . VAL A 1 86 ? -8.297 -18.219 1.438 1 98.12 86 VAL A C 1
ATOM 720 O O . VAL A 1 86 ? -8.836 -17.531 2.297 1 98.12 86 VAL A O 1
ATOM 723 N N . ARG A 1 87 ? -7.176 -17.953 0.91 1 98.44 87 ARG A N 1
ATOM 724 C CA . ARG A 1 87 ? -6.434 -16.766 1.325 1 98.44 87 ARG A CA 1
ATOM 725 C C . ARG A 1 87 ? -7.234 -15.5 1.046 1 98.44 87 ARG A C 1
ATOM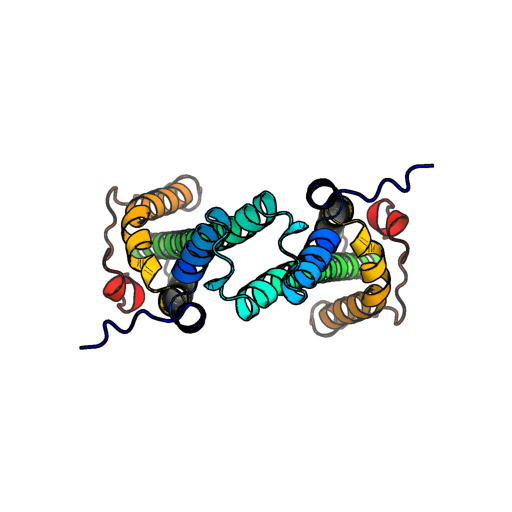 727 O O . ARG A 1 87 ? -7.352 -14.633 1.913 1 98.44 87 ARG A O 1
ATOM 734 N N . GLU A 1 88 ? -7.746 -15.414 -0.182 1 98.56 88 GLU A N 1
ATOM 735 C CA . GLU A 1 88 ? -8.516 -14.227 -0.539 1 98.56 88 GLU A CA 1
ATOM 736 C C . GLU A 1 88 ? -9.812 -14.141 0.268 1 98.56 88 GLU A C 1
ATOM 738 O O . GLU A 1 88 ? -10.258 -13.055 0.627 1 98.56 88 GLU A O 1
ATOM 743 N N . GLN A 1 89 ? -10.367 -15.273 0.6 1 98.44 89 GLN A N 1
ATOM 744 C CA . GLN A 1 89 ? -11.539 -15.289 1.478 1 98.44 89 GLN A CA 1
ATOM 745 C C . GLN A 1 89 ? -11.203 -14.711 2.85 1 98.44 89 GLN A C 1
ATOM 747 O O . GLN A 1 89 ? -11.93 -13.859 3.361 1 98.44 89 GLN A O 1
ATOM 752 N N . ASP A 1 90 ? -10.094 -15.172 3.383 1 98.44 90 ASP A N 1
ATOM 753 C CA . ASP A 1 90 ? -9.68 -14.688 4.695 1 98.44 90 ASP A CA 1
ATOM 754 C C . ASP A 1 90 ? -9.406 -13.188 4.672 1 98.44 90 ASP A C 1
ATOM 756 O O . ASP A 1 90 ? -9.844 -12.461 5.562 1 98.44 90 ASP A O 1
ATOM 760 N N . GLU A 1 91 ? -8.727 -12.734 3.635 1 98.5 91 GLU A N 1
ATOM 761 C CA . GLU A 1 91 ? -8.391 -11.32 3.529 1 98.5 91 GLU A CA 1
ATOM 762 C C . GLU A 1 91 ? -9.633 -10.461 3.33 1 98.5 91 GLU A C 1
ATOM 764 O O . GLU A 1 91 ? -9.734 -9.359 3.877 1 98.5 91 GLU A O 1
ATOM 769 N N . LEU A 1 92 ? -10.5 -10.953 2.553 1 98.62 92 LEU A N 1
ATOM 770 C CA . LEU A 1 92 ? -11.742 -10.227 2.322 1 98.62 92 LEU A CA 1
ATOM 771 C C . LEU A 1 92 ? -12.562 -10.141 3.604 1 98.62 92 LEU A C 1
ATOM 773 O O . LEU A 1 92 ? -13.211 -9.117 3.865 1 98.62 92 LEU A O 1
ATOM 777 N N . LYS A 1 93 ? -12.578 -11.188 4.406 1 98.31 93 LYS A N 1
ATOM 778 C CA . LYS A 1 93 ? -13.25 -11.156 5.703 1 98.31 93 LYS A CA 1
ATOM 779 C C . LYS A 1 93 ? -12.672 -10.055 6.59 1 98.31 93 LYS A C 1
ATOM 781 O O . LYS A 1 93 ? -13.414 -9.305 7.223 1 98.31 93 LYS A O 1
ATOM 786 N N . ILE A 1 94 ? -11.383 -10.023 6.613 1 97.94 94 ILE A N 1
ATOM 787 C CA . ILE A 1 94 ? -10.703 -9.008 7.41 1 97.94 94 ILE A CA 1
ATOM 788 C C . ILE A 1 94 ? -11.086 -7.621 6.91 1 97.94 94 ILE A C 1
ATOM 790 O O . ILE A 1 94 ? -11.43 -6.742 7.707 1 97.94 94 ILE A O 1
ATOM 794 N N . CYS A 1 95 ? -11.055 -7.391 5.582 1 97.88 95 CYS A N 1
ATOM 795 C CA . CYS A 1 95 ? -11.422 -6.121 4.969 1 97.88 95 CYS A CA 1
ATOM 796 C C . CYS A 1 95 ? -12.82 -5.699 5.395 1 97.88 95 CYS A C 1
ATOM 798 O O . CYS A 1 95 ? -13.031 -4.562 5.824 1 97.88 95 CYS A O 1
ATOM 800 N N . LEU A 1 96 ? -13.742 -6.652 5.328 1 98 96 LEU A N 1
ATOM 801 C CA . LEU A 1 96 ? -15.141 -6.34 5.574 1 98 96 LEU A CA 1
ATOM 802 C C . LEU A 1 96 ? -15.422 -6.223 7.07 1 98 96 LEU A C 1
ATOM 804 O O . LEU A 1 96 ? -16.359 -5.539 7.48 1 98 96 LEU A O 1
ATOM 808 N N . GLU A 1 97 ? -14.656 -6.906 7.902 1 97.38 97 GLU A N 1
ATOM 809 C CA . GLU A 1 97 ? -14.758 -6.738 9.352 1 97.38 97 GLU A CA 1
ATOM 810 C C . GLU A 1 97 ? -14.312 -5.34 9.773 1 97.38 97 GLU A C 1
ATOM 812 O O . GLU A 1 97 ? -14.953 -4.703 10.609 1 97.38 97 GLU A O 1
ATOM 817 N N . ASP A 1 98 ? -13.273 -4.859 9.203 1 97.06 98 ASP A N 1
ATOM 818 C CA . ASP A 1 98 ? -12.75 -3.531 9.5 1 97.06 98 ASP A CA 1
ATOM 819 C C . ASP A 1 98 ? -13.664 -2.439 8.945 1 97.06 98 ASP A C 1
ATOM 821 O O . ASP A 1 98 ? -13.766 -1.357 9.531 1 97.06 98 ASP A O 1
ATOM 825 N N . SER A 1 99 ? -14.289 -2.729 7.824 1 98.12 99 SER A N 1
ATOM 826 C CA . SER A 1 99 ? -15.156 -1.774 7.137 1 98.12 99 SER A CA 1
ATOM 827 C C . SER A 1 99 ? -16.422 -2.445 6.625 1 98.12 99 SER A C 1
ATOM 829 O O . SER A 1 99 ? -16.562 -2.674 5.422 1 98.12 99 SER A O 1
ATOM 831 N N . PRO A 1 100 ? -17.312 -2.629 7.516 1 97.88 100 PRO A N 1
ATOM 832 C CA . PRO A 1 100 ? -18.562 -3.303 7.121 1 97.88 100 PRO A CA 1
ATOM 833 C C . PRO A 1 100 ? -19.328 -2.541 6.047 1 97.88 100 PRO A C 1
ATOM 835 O O . PRO A 1 100 ? -20.047 -3.148 5.25 1 97.88 100 PRO A O 1
ATOM 838 N N . SER A 1 101 ? -19.156 -1.303 5.98 1 96.44 101 SER A N 1
ATOM 839 C CA . SER A 1 101 ? -19.875 -0.5 4.992 1 96.44 101 SER A CA 1
ATOM 840 C C . SER A 1 101 ? -19.438 -0.853 3.574 1 96.44 101 SER A C 1
ATOM 842 O O . SER A 1 101 ? -20.109 -0.505 2.604 1 96.44 101 SER A O 1
ATOM 844 N N . LEU A 1 102 ? -18.375 -1.533 3.434 1 97.56 102 LEU A N 1
ATOM 845 C CA . LEU A 1 102 ? -17.859 -1.929 2.127 1 97.56 102 LEU A CA 1
ATOM 846 C C . LEU A 1 102 ? -18.703 -3.039 1.521 1 97.56 102 LEU A C 1
ATOM 848 O O . LEU A 1 102 ? -18.578 -3.355 0.337 1 97.56 102 LEU A O 1
ATOM 852 N N . LYS A 1 103 ? -19.594 -3.578 2.33 1 97.19 103 LYS A N 1
ATOM 853 C CA . LYS A 1 103 ? -20.484 -4.598 1.793 1 97.19 103 LYS A CA 1
ATOM 854 C C . LYS A 1 103 ? -21.359 -4.031 0.682 1 97.19 103 LYS A C 1
ATOM 856 O O . LYS A 1 103 ? -21.672 -4.723 -0.292 1 97.19 103 LYS A O 1
ATOM 861 N N . ARG A 1 104 ? -21.781 -2.85 0.908 1 95.75 104 ARG A N 1
ATOM 862 C CA . ARG A 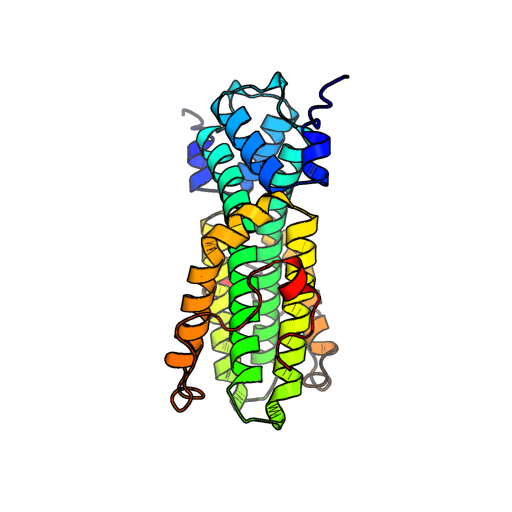1 104 ? -22.562 -2.203 -0.151 1 95.75 104 ARG A CA 1
ATOM 863 C C . ARG A 1 104 ? -21.719 -2.047 -1.417 1 95.75 104 ARG A C 1
ATOM 865 O O . ARG A 1 104 ? -22.188 -2.33 -2.52 1 95.75 104 ARG A O 1
ATOM 872 N N . TYR A 1 105 ? -20.5 -1.634 -1.271 1 97.19 105 TYR A N 1
ATOM 873 C CA . TYR A 1 105 ? -19.578 -1.476 -2.391 1 97.19 105 TYR A CA 1
ATOM 874 C C . TYR A 1 105 ? -19.312 -2.812 -3.074 1 97.19 105 TYR A C 1
ATOM 876 O O . TYR A 1 105 ? -19.203 -2.881 -4.301 1 97.19 105 TYR A O 1
ATOM 884 N N . TRP A 1 106 ? -19.188 -3.855 -2.326 1 97.69 106 TRP A N 1
ATOM 885 C CA . TRP A 1 106 ? -19.047 -5.215 -2.836 1 97.69 106 TRP A CA 1
ATOM 886 C C . TRP A 1 106 ? -20.109 -5.52 -3.879 1 97.69 106 TRP A C 1
ATOM 888 O O . TRP A 1 106 ? -19.797 -5.953 -4.988 1 97.69 106 TRP A O 1
ATOM 898 N N . SER A 1 107 ? -21.359 -5.207 -3.535 1 96.81 107 SER A N 1
ATOM 899 C CA . SER A 1 107 ? -22.469 -5.48 -4.434 1 96.81 107 SER A CA 1
ATOM 900 C C . SER A 1 107 ? -22.375 -4.645 -5.707 1 96.81 107 SER A C 1
ATOM 902 O O . SER A 1 107 ? -22.703 -5.121 -6.793 1 96.81 107 SER A O 1
ATOM 904 N N . GLU A 1 108 ? -21.891 -3.477 -5.539 1 97.31 108 GLU A N 1
ATOM 905 C CA . GLU A 1 108 ? -21.797 -2.545 -6.66 1 97.31 108 GLU A CA 1
ATOM 906 C C . GLU A 1 108 ? -20.719 -2.986 -7.656 1 97.31 108 GLU A C 1
ATOM 908 O O . GLU A 1 108 ? -20.875 -2.775 -8.859 1 97.31 108 GLU A O 1
ATOM 913 N N . VAL A 1 109 ? -19.656 -3.635 -7.168 1 97.75 109 VAL A N 1
ATOM 914 C CA . VAL A 1 109 ? -18.5 -3.846 -8.039 1 97.75 109 VAL A CA 1
ATOM 915 C C . VAL A 1 109 ? -18.391 -5.328 -8.398 1 97.75 109 VAL A C 1
ATOM 917 O O . VAL A 1 109 ? -17.531 -5.719 -9.18 1 97.75 109 VAL A O 1
ATOM 920 N N . PHE A 1 110 ? -19.25 -6.156 -7.887 1 98.19 110 PHE A N 1
ATOM 921 C CA . PHE A 1 110 ? -19.109 -7.602 -8.023 1 98.19 110 PHE A CA 1
ATOM 922 C C . PHE A 1 110 ? -19.031 -8.008 -9.492 1 98.19 110 PHE A C 1
ATOM 924 O O . PHE A 1 110 ? -18.109 -8.703 -9.898 1 98.19 110 PHE A O 1
ATOM 931 N N . ASP A 1 111 ? -20 -7.5 -10.25 1 97.81 111 ASP A N 1
ATOM 932 C CA . ASP A 1 111 ? -20.062 -7.879 -11.656 1 97.81 111 ASP A CA 1
ATOM 933 C C . ASP A 1 111 ? -18.797 -7.434 -12.398 1 97.81 111 ASP A C 1
ATOM 935 O O . ASP A 1 111 ? -18.281 -8.164 -13.242 1 97.81 111 ASP A O 1
ATOM 939 N N . ASN A 1 112 ? -18.375 -6.266 -12.078 1 98.19 112 ASN A N 1
ATOM 940 C CA . ASN A 1 112 ? -17.156 -5.766 -12.695 1 98.19 112 ASN A CA 1
ATOM 941 C C . ASN A 1 112 ? -15.945 -6.613 -12.312 1 98.19 112 ASN A C 1
ATOM 943 O O . ASN A 1 112 ? -15.086 -6.891 -13.148 1 98.19 112 ASN A O 1
ATOM 947 N N . CYS A 1 113 ? -15.828 -7.016 -11.086 1 98.56 113 CYS A N 1
ATOM 948 C CA . CYS A 1 113 ? -14.742 -7.875 -10.633 1 98.56 113 CYS A CA 1
ATOM 949 C C . CYS A 1 113 ? -14.766 -9.219 -11.352 1 98.56 113 CYS A C 1
ATOM 951 O O . CYS A 1 113 ? -13.719 -9.742 -11.727 1 98.56 113 CYS A O 1
ATOM 953 N N . TYR A 1 114 ? -15.945 -9.68 -11.562 1 98.5 114 TYR A N 1
ATOM 954 C CA . TYR A 1 114 ? -16.062 -10.93 -12.305 1 98.5 114 TYR A CA 1
ATOM 955 C C . TYR A 1 114 ? -15.57 -10.758 -13.734 1 98.5 114 TYR A C 1
ATOM 957 O O . TYR A 1 114 ? -14.828 -11.594 -14.25 1 98.5 114 TYR A O 1
ATOM 965 N N . ARG A 1 115 ? -16.047 -9.719 -14.344 1 98 115 ARG A N 1
ATOM 966 C CA . ARG A 1 115 ? -15.617 -9.445 -15.711 1 98 115 ARG A CA 1
ATOM 967 C C . ARG A 1 115 ? -14.094 -9.328 -15.797 1 98 115 ARG A C 1
ATOM 969 O O . ARG A 1 115 ? -13.484 -9.852 -16.734 1 98 115 ARG A O 1
ATOM 976 N N . MET A 1 116 ? -13.484 -8.648 -14.859 1 98.38 116 MET A N 1
ATOM 977 C CA . MET A 1 116 ? -12.031 -8.492 -14.812 1 98.38 116 MET A CA 1
ATOM 978 C C . MET A 1 116 ? -11.352 -9.836 -14.617 1 98.38 116 MET A C 1
ATOM 980 O O . MET A 1 116 ? -10.352 -10.133 -15.273 1 98.38 116 MET A O 1
ATOM 984 N N . ALA A 1 117 ? -11.898 -10.656 -13.719 1 98.31 117 ALA A N 1
ATOM 985 C CA . ALA A 1 117 ? -11.352 -11.992 -13.484 1 98.31 117 ALA A CA 1
ATOM 986 C C . ALA A 1 117 ? -11.383 -12.82 -14.766 1 98.31 117 ALA A C 1
ATOM 988 O O . ALA A 1 117 ? -10.383 -13.445 -15.125 1 98.31 117 ALA A O 1
ATOM 989 N N . LYS A 1 118 ? -12.508 -12.781 -15.414 1 97.56 118 LYS A N 1
ATOM 990 C CA . LYS A 1 118 ? -12.641 -13.523 -16.656 1 97.56 118 LYS A CA 1
ATOM 991 C C . LYS A 1 118 ? -11.672 -13 -17.719 1 97.56 118 LYS A C 1
ATOM 993 O O . LYS A 1 118 ? -11.055 -13.789 -18.438 1 97.56 118 LYS A O 1
ATOM 998 N N . ARG A 1 119 ? -11.578 -11.711 -17.859 1 97 119 ARG A N 1
ATOM 999 C CA . ARG A 1 119 ? -10.672 -11.102 -18.828 1 97 119 ARG A CA 1
ATOM 1000 C C . ARG A 1 119 ? -9.242 -11.57 -18.594 1 97 119 ARG A C 1
ATOM 1002 O O . ARG A 1 119 ? -8.523 -11.883 -19.547 1 97 119 ARG A O 1
ATOM 1009 N N . ARG A 1 120 ? -8.812 -11.648 -17.375 1 97.25 120 ARG A N 1
ATOM 1010 C CA . ARG A 1 120 ? -7.473 -12.117 -17.031 1 97.25 120 ARG A CA 1
ATOM 1011 C C . ARG A 1 120 ? -7.234 -13.531 -17.547 1 97.25 120 ARG A C 1
ATOM 1013 O O . ARG A 1 120 ? -6.148 -13.844 -18.031 1 97.25 120 ARG A O 1
ATOM 1020 N N . LEU A 1 121 ? -8.25 -14.359 -17.438 1 97.38 121 LEU A N 1
ATOM 1021 C CA . LEU A 1 121 ? -8.141 -15.75 -17.875 1 97.38 121 LEU A CA 1
ATOM 1022 C C . LEU A 1 121 ? -8.172 -15.852 -19.391 1 97.38 121 LEU A C 1
ATOM 1024 O O . LEU A 1 121 ? -7.398 -16.609 -19.984 1 97.38 121 LEU A O 1
ATOM 1028 N N . VAL A 1 122 ? -8.953 -15.039 -20.031 1 94.44 122 VAL A N 1
ATOM 1029 C CA . VAL A 1 122 ? -9.148 -15.094 -21.469 1 94.44 122 VAL A CA 1
ATOM 1030 C C . VAL A 1 122 ? -7.879 -14.617 -22.188 1 94.44 122 VAL A C 1
ATOM 1032 O O . VAL A 1 122 ? -7.531 -15.125 -23.25 1 94.44 122 VAL A O 1
ATOM 1035 N N . VAL A 1 123 ? -7.184 -13.641 -21.641 1 95.12 123 VAL A N 1
ATOM 1036 C CA . VAL A 1 123 ? -6.004 -13.07 -22.281 1 95.12 123 VAL A CA 1
ATOM 1037 C C . VAL A 1 123 ? -4.789 -13.953 -22 1 95.12 123 VAL A C 1
ATOM 1039 O O . VAL A 1 123 ? -3.762 -13.828 -22.672 1 95.12 123 VAL A O 1
ATOM 1042 N N . ASN A 1 124 ? -4.918 -14.773 -21.031 1 95.56 124 ASN A N 1
ATOM 1043 C CA . ASN A 1 124 ? -3.838 -15.688 -20.688 1 95.56 124 ASN A CA 1
ATOM 1044 C C . ASN A 1 124 ? -3.844 -16.922 -21.578 1 95.56 124 ASN A C 1
ATOM 1046 O O . ASN A 1 124 ? -4.812 -17.688 -21.578 1 95.56 124 ASN A O 1
ATOM 1050 N N . LEU A 1 125 ? -2.775 -17.203 -22.234 1 94 125 LEU A N 1
ATOM 1051 C CA . LEU A 1 125 ? -2.66 -18.281 -23.203 1 94 125 LEU A CA 1
ATOM 1052 C C . LEU A 1 125 ? -2.891 -19.641 -22.531 1 94 125 LEU A C 1
ATOM 1054 O O . LEU A 1 125 ? -3.396 -20.562 -23.172 1 94 125 LEU A O 1
ATOM 1058 N N . ASP A 1 126 ? -2.639 -19.688 -21.266 1 94.62 126 ASP A N 1
ATOM 1059 C CA . ASP A 1 126 ? -2.762 -20.938 -20.547 1 94.62 126 ASP A CA 1
ATOM 1060 C C . ASP A 1 126 ? -4.223 -21.359 -20.406 1 94.62 126 ASP A C 1
ATOM 1062 O O . ASP A 1 126 ? -4.523 -22.531 -20.203 1 94.62 126 ASP A O 1
ATOM 1066 N N . TYR A 1 127 ? -5.051 -20.359 -20.641 1 96.25 127 TYR A N 1
ATOM 1067 C CA . TYR A 1 127 ? -6.453 -20.641 -20.359 1 96.25 127 TYR A CA 1
ATOM 1068 C C . TYR A 1 127 ? -7.324 -20.344 -21.578 1 96.25 127 TYR A C 1
ATOM 1070 O O . TYR A 1 127 ? -8.555 -20.297 -21.469 1 96.25 127 TYR A O 1
ATOM 1078 N N . GLN A 1 128 ? -6.719 -20.062 -22.641 1 91.56 128 GLN A N 1
ATOM 1079 C CA . GLN A 1 128 ? -7.414 -19.625 -23.844 1 91.56 128 GLN A CA 1
ATOM 1080 C C . GLN A 1 128 ? -8.336 -20.719 -24.375 1 91.56 128 GLN A C 1
ATOM 1082 O O . GLN A 1 128 ? -9.312 -20.422 -25.062 1 91.56 128 GLN A O 1
ATOM 1087 N N . ASN A 1 129 ? -8.047 -22.016 -24.078 1 93.19 129 ASN A N 1
ATOM 1088 C CA . ASN A 1 129 ? -8.828 -23.141 -24.594 1 93.19 129 ASN A CA 1
ATOM 1089 C C . ASN A 1 129 ? -10.008 -23.469 -23.672 1 93.19 129 ASN A C 1
ATOM 1091 O O . ASN A 1 129 ? -10.734 -24.438 -23.922 1 93.19 129 ASN A O 1
ATOM 1095 N N . TYR A 1 130 ? -10.164 -22.766 -22.688 1 95.12 130 TYR A N 1
ATOM 1096 C CA . TYR A 1 130 ? -11.281 -22.969 -21.766 1 95.12 130 TYR A CA 1
ATOM 1097 C C . TYR A 1 130 ? -12.328 -21.875 -21.922 1 95.12 130 TYR A C 1
ATOM 1099 O O . TYR A 1 130 ? -12.008 -20.766 -22.359 1 95.12 130 TYR A O 1
ATOM 1107 N N . SER A 1 131 ? -13.516 -22.281 -21.625 1 95.12 131 SER A N 1
ATOM 1108 C CA . SER A 1 131 ? -14.617 -21.328 -21.672 1 95.12 131 SER A CA 1
ATOM 1109 C C . SER A 1 131 ? -15.172 -21.047 -20.281 1 95.12 131 SER A C 1
ATOM 1111 O O . SER A 1 131 ? -15.32 -21.969 -19.469 1 95.12 131 SER A O 1
ATOM 1113 N N . PHE A 1 132 ? -15.367 -19.859 -20.094 1 96.75 132 PHE A N 1
ATOM 1114 C CA . PHE A 1 132 ? -15.898 -19.422 -18.812 1 96.75 132 PHE A CA 1
ATOM 1115 C C . PHE A 1 132 ? -17.25 -18.75 -18.984 1 96.75 132 PHE A C 1
ATOM 1117 O O . PHE A 1 132 ? -17.484 -18.047 -19.969 1 96.75 132 PHE A O 1
ATOM 1124 N N . PRO A 1 133 ? -18.156 -18.953 -18.078 1 96.81 133 PRO A N 1
ATOM 1125 C CA . PRO A 1 133 ? -19.516 -18.438 -18.219 1 96.81 133 PRO A CA 1
ATOM 1126 C C . PRO A 1 133 ? -19.562 -16.906 -18.266 1 96.81 133 PRO A C 1
ATOM 1128 O O . PRO A 1 133 ? -18.734 -16.25 -17.641 1 96.81 133 PRO A O 1
ATOM 1131 N N . LYS A 1 134 ? -20.531 -16.438 -18.969 1 95.44 134 LYS A N 1
ATOM 1132 C CA . LYS A 1 134 ? -20.75 -15 -19.062 1 95.44 134 LYS A CA 1
ATOM 1133 C C . LYS A 1 134 ? -21.125 -14.406 -17.719 1 95.44 134 LYS A C 1
ATOM 1135 O O . LYS A 1 134 ? -20.625 -13.352 -17.328 1 95.44 134 LYS A O 1
ATOM 1140 N N . ASN A 1 135 ? -22.047 -15.148 -17.062 1 96 135 ASN A N 1
ATOM 1141 C CA . ASN A 1 135 ? -22.469 -14.727 -15.734 1 96 135 ASN A CA 1
ATOM 1142 C C . ASN A 1 135 ? -21.766 -15.523 -14.633 1 96 135 ASN A C 1
ATOM 1144 O O . ASN A 1 135 ? -21.469 -16.703 -14.812 1 96 135 ASN A O 1
ATOM 1148 N N . CYS A 1 136 ? -21.516 -14.906 -13.555 1 96.81 136 CYS A N 1
ATOM 1149 C CA . CYS A 1 136 ? -20.797 -15.531 -12.453 1 96.81 136 CYS A CA 1
ATOM 1150 C C . CYS A 1 136 ? -21.562 -16.75 -11.93 1 96.81 136 CYS A C 1
ATOM 1152 O O . CYS A 1 136 ? -22.719 -16.641 -11.531 1 96.81 136 CYS A O 1
ATOM 1154 N N . PRO A 1 137 ? -20.938 -17.781 -11.93 1 96.38 137 PRO A N 1
ATOM 1155 C CA . PRO A 1 137 ? -21.609 -19.016 -11.484 1 96.38 137 PRO A CA 1
ATOM 1156 C C . PRO A 1 137 ? -21.531 -19.203 -9.969 1 96.38 137 PRO A C 1
ATOM 1158 O O . PRO A 1 137 ? -22.031 -20.203 -9.445 1 96.38 137 PRO A O 1
ATOM 1161 N N . PHE A 1 138 ? -20.875 -18.344 -9.258 1 96.62 138 PHE A N 1
ATOM 1162 C CA . PHE A 1 138 ? -20.625 -18.469 -7.824 1 96.62 138 PHE A CA 1
ATOM 1163 C C . PHE A 1 138 ? -21.609 -17.594 -7.035 1 96.62 138 PHE A C 1
ATOM 1165 O O . PHE A 1 138 ? -22.281 -16.734 -7.602 1 96.62 138 PHE A O 1
ATOM 1172 N N . PRO A 1 139 ? -21.703 -17.906 -5.723 1 95.31 139 PRO A N 1
ATOM 1173 C CA . PRO A 1 139 ? -22.562 -17.047 -4.902 1 95.31 139 PRO A CA 1
ATOM 1174 C C . PRO A 1 139 ? -22.141 -15.578 -4.953 1 95.31 139 PRO A C 1
ATOM 1176 O O . PRO A 1 139 ? -20.938 -15.273 -4.938 1 95.31 139 PRO A O 1
ATOM 1179 N N . THR A 1 140 ? -23.094 -14.719 -5.055 1 93.75 140 THR A N 1
ATOM 1180 C CA . THR A 1 140 ? -22.812 -13.289 -5.07 1 93.75 140 THR A CA 1
ATOM 1181 C C . THR A 1 140 ? -22.922 -12.695 -3.67 1 93.75 140 THR A C 1
ATOM 1183 O O . THR A 1 140 ? -22.422 -11.602 -3.41 1 93.75 140 THR A O 1
ATOM 1186 N N . ASP A 1 141 ? -23.578 -13.531 -2.842 1 93.81 141 ASP A N 1
ATOM 1187 C CA . ASP A 1 141 ? -23.719 -13.133 -1.444 1 93.81 141 ASP A CA 1
ATOM 1188 C C . ASP A 1 141 ? -22.375 -13.219 -0.715 1 93.81 141 ASP A C 1
ATOM 1190 O O . ASP A 1 141 ? -21.641 -14.195 -0.872 1 93.81 141 ASP A O 1
ATOM 1194 N N . VAL A 1 142 ? -22.047 -12.188 0.044 1 97.19 142 VAL A N 1
ATOM 1195 C CA . VAL A 1 142 ? -20.766 -12.078 0.722 1 97.19 142 VAL A CA 1
ATOM 1196 C C . VAL A 1 142 ? -20.547 -13.289 1.63 1 97.19 142 VAL A C 1
ATOM 1198 O O . VAL A 1 142 ? -19.5 -13.945 1.566 1 97.19 142 VAL A O 1
ATOM 1201 N N . GLU A 1 143 ? -21.5 -13.594 2.467 1 96.25 143 GLU A N 1
ATOM 1202 C CA . GLU A 1 143 ? -21.375 -14.656 3.455 1 96.25 143 GLU A CA 1
ATOM 1203 C C . GLU A 1 143 ? -21.109 -16 2.783 1 96.25 143 GLU A C 1
ATOM 1205 O O . GLU A 1 143 ? -20.203 -16.734 3.189 1 96.25 143 GLU A O 1
ATOM 1210 N N . ARG A 1 144 ? -21.828 -16.281 1.839 1 96.44 144 ARG A N 1
ATOM 1211 C CA . ARG A 1 144 ? -21.703 -17.562 1.166 1 96.44 144 ARG A CA 1
ATOM 1212 C C . ARG A 1 144 ? -20.375 -17.656 0.422 1 96.44 144 ARG A C 1
ATOM 1214 O O . ARG A 1 144 ? -19.656 -18.656 0.535 1 96.44 144 ARG A O 1
ATOM 1221 N N . LEU A 1 145 ? -19.984 -16.594 -0.316 1 97.38 145 LEU A N 1
ATOM 1222 C CA . LEU A 1 145 ? -18.766 -16.609 -1.103 1 97.38 145 LEU A CA 1
ATOM 1223 C C . LEU A 1 145 ? -17.531 -16.719 -0.198 1 97.38 145 LEU A C 1
ATOM 1225 O O . LEU A 1 145 ? -16.531 -17.312 -0.572 1 97.38 145 LEU A O 1
ATOM 1229 N N . LEU A 1 146 ? -17.641 -16.203 1.006 1 97.56 146 LEU A N 1
ATOM 1230 C CA . LEU A 1 146 ? -16.469 -16.094 1.867 1 97.56 146 LEU A CA 1
ATOM 1231 C C . LEU A 1 146 ? -16.391 -17.281 2.826 1 97.56 146 LEU A C 1
ATOM 1233 O O . LEU A 1 146 ? -15.336 -17.547 3.404 1 97.56 146 LEU A O 1
ATOM 1237 N N . ASN A 1 147 ? -17.5 -18.047 2.979 1 95.5 147 ASN A N 1
ATOM 1238 C CA . ASN A 1 147 ? -17.5 -19.062 4.031 1 95.5 147 ASN A CA 1
ATOM 1239 C C . ASN A 1 147 ? -17.734 -20.453 3.465 1 95.5 147 ASN A C 1
ATOM 1241 O O . ASN A 1 147 ? -17.328 -21.453 4.062 1 95.5 147 ASN A O 1
ATOM 1245 N N . ASP A 1 148 ? -18.359 -20.484 2.322 1 94.25 148 ASP A N 1
ATOM 1246 C CA . ASP A 1 148 ? -18.672 -21.797 1.751 1 94.25 148 ASP A CA 1
ATOM 1247 C C . ASP A 1 148 ? -17.531 -22.297 0.871 1 94.25 148 ASP A C 1
ATOM 1249 O O . ASP A 1 148 ? -16.672 -21.516 0.454 1 94.25 148 ASP A O 1
ATOM 1253 N N . ILE A 1 149 ? -17.484 -23.641 0.738 1 93.88 149 ILE A N 1
ATOM 1254 C CA . ILE A 1 149 ? -16.734 -24.234 -0.359 1 93.88 149 ILE A CA 1
ATOM 1255 C C . ILE A 1 149 ? -17.594 -24.281 -1.616 1 93.88 149 ILE A C 1
ATOM 1257 O O . ILE A 1 149 ? -18.375 -25.219 -1.808 1 93.88 149 ILE A O 1
ATOM 1261 N N . PHE A 1 150 ? -17.484 -23.266 -2.379 1 90.12 150 PHE A N 1
ATOM 1262 C CA . PHE A 1 150 ? -18.438 -23.094 -3.471 1 90.12 150 PHE A CA 1
ATOM 1263 C C . PHE A 1 150 ? -17.859 -23.625 -4.777 1 90.12 150 PHE A C 1
ATOM 1265 O O . PHE A 1 150 ? -18.578 -23.781 -5.766 1 90.12 150 PHE A O 1
ATOM 1272 N N . TRP A 1 151 ? -16.516 -23.891 -4.887 1 83 151 TRP A N 1
ATOM 1273 C CA . TRP A 1 151 ? -15.883 -24.234 -6.16 1 83 151 TRP A CA 1
ATOM 1274 C C . TRP A 1 151 ? -15.891 -25.75 -6.379 1 83 151 TRP A C 1
ATOM 1276 O O . TRP A 1 151 ? -15.461 -26.234 -7.43 1 83 151 TRP A O 1
ATOM 1286 N N . LYS A 1 152 ? -16.312 -26.453 -5.328 1 77.81 152 LYS A N 1
ATOM 1287 C CA . LYS A 1 152 ? -16.344 -27.891 -5.508 1 77.81 152 LYS A CA 1
ATOM 1288 C C . LYS A 1 152 ? -17.625 -28.328 -6.23 1 77.81 152 LYS A C 1
ATOM 1290 O O . LYS A 1 152 ? -18.672 -27.688 -6.086 1 77.81 152 LYS A O 1
ATOM 1295 N N . MET B 1 1 ? -34.656 6.707 23.938 1 26.53 1 MET B N 1
ATOM 1296 C CA . MET B 1 1 ? -33.938 5.777 23.078 1 26.53 1 MET B CA 1
ATOM 1297 C C . MET B 1 1 ? -32.75 6.465 22.406 1 26.53 1 MET B C 1
ATOM 1299 O O . MET B 1 1 ? -32.906 7.402 21.625 1 26.53 1 MET B O 1
ATOM 1303 N N . LYS B 1 2 ? -31.703 6.828 23.062 1 35.53 2 LYS B N 1
ATOM 1304 C CA . LYS B 1 2 ? -30.609 7.691 22.625 1 35.53 2 LYS B CA 1
ATOM 1305 C C . LYS B 1 2 ? -30.062 7.246 21.281 1 35.53 2 LYS B C 1
ATOM 1307 O O . LYS B 1 2 ? -29.766 6.062 21.078 1 35.53 2 LYS B O 1
ATOM 1312 N N . ASP B 1 3 ? -30.438 7.543 20.125 1 41.75 3 ASP B N 1
ATOM 1313 C CA . ASP B 1 3 ? -29.953 7.266 18.766 1 41.75 3 ASP B CA 1
ATOM 1314 C C . ASP B 1 3 ? -28.422 7.184 18.734 1 41.75 3 ASP B C 1
ATOM 1316 O O . ASP B 1 3 ? -27.75 8.195 18.906 1 41.75 3 ASP B O 1
ATOM 1320 N N . LEU B 1 4 ? -27.797 6.316 19.359 1 47.41 4 LEU B N 1
ATOM 1321 C CA . LEU B 1 4 ? -26.406 6.219 19.797 1 47.41 4 LEU B CA 1
ATOM 1322 C C . LEU B 1 4 ? -25.453 6.375 18.625 1 47.41 4 LEU B C 1
ATOM 1324 O O . LEU B 1 4 ? -25.234 5.43 17.859 1 47.41 4 LEU B O 1
ATOM 1328 N N . LYS B 1 5 ? -25.531 7.551 17.969 1 58.91 5 LYS B N 1
ATOM 1329 C CA . LYS B 1 5 ? -24.656 7.977 16.891 1 58.91 5 LYS B CA 1
ATOM 1330 C C . LYS B 1 5 ? -23.188 7.656 17.203 1 58.91 5 LYS B C 1
ATOM 1332 O O . LYS B 1 5 ? -22.688 8.016 18.266 1 58.91 5 LYS B O 1
ATOM 1337 N N . LEU B 1 6 ? -22.656 6.555 16.672 1 76.62 6 LEU B N 1
ATOM 1338 C CA . LEU B 1 6 ? -21.266 6.18 16.844 1 76.62 6 LEU B CA 1
ATOM 1339 C C . LEU B 1 6 ? -20.359 7.402 16.75 1 76.62 6 LEU B C 1
ATOM 1341 O O . LEU B 1 6 ? -20.5 8.219 15.844 1 76.62 6 LEU B O 1
ATOM 1345 N N . THR B 1 7 ? -19.688 7.602 17.938 1 91.69 7 THR B N 1
ATOM 1346 C CA . THR B 1 7 ? -18.688 8.672 17.859 1 91.69 7 THR B CA 1
ATOM 1347 C C . THR B 1 7 ? -17.703 8.414 16.734 1 91.69 7 THR B C 1
ATOM 1349 O O . THR B 1 7 ? -17.594 7.289 16.234 1 91.69 7 THR B O 1
ATOM 1352 N N . MET B 1 8 ? -17.188 9.406 16.281 1 95 8 MET B N 1
ATOM 1353 C CA . MET B 1 8 ? -16.188 9.258 15.234 1 95 8 MET B CA 1
ATOM 1354 C C . MET B 1 8 ? -15.078 8.305 15.664 1 95 8 MET B C 1
ATOM 1356 O O . MET B 1 8 ? -14.562 7.527 14.852 1 95 8 MET B O 1
ATOM 1360 N N . SER B 1 9 ? -14.672 8.336 16.844 1 94.62 9 SER B N 1
ATOM 1361 C CA . SER B 1 9 ? -13.648 7.426 17.344 1 94.62 9 SER B CA 1
ATOM 1362 C C . SER B 1 9 ? -14.125 5.977 17.312 1 94.62 9 SER B C 1
ATOM 1364 O O . SER B 1 9 ? -13.352 5.07 17 1 94.62 9 SER B O 1
ATOM 1366 N N . GLU B 1 10 ? -15.305 5.781 17.672 1 95.44 10 GLU B N 1
ATOM 1367 C CA . GLU B 1 10 ? -15.875 4.438 17.578 1 95.44 10 GLU B CA 1
ATOM 1368 C C . GLU B 1 10 ? -15.977 3.979 16.125 1 95.44 10 GLU B C 1
ATOM 1370 O O . GLU B 1 10 ? -15.742 2.807 15.82 1 95.44 10 GLU B O 1
ATOM 1375 N N . LEU B 1 11 ? -16.391 4.875 15.336 1 96.31 11 LEU B N 1
ATOM 1376 C CA . LEU B 1 11 ? -16.484 4.566 13.914 1 96.31 11 LEU B CA 1
ATOM 1377 C C . LEU B 1 11 ? -15.141 4.152 13.352 1 96.31 11 LEU B C 1
ATOM 1379 O O . LEU B 1 11 ? -15.062 3.254 12.508 1 96.31 11 LEU B O 1
ATOM 1383 N N . TYR B 1 12 ? -14.07 4.793 13.805 1 97.44 12 TYR B N 1
ATOM 1384 C CA . TYR B 1 12 ? -12.711 4.469 13.391 1 97.44 12 TYR B CA 1
ATOM 1385 C C . TYR B 1 12 ? -12.398 2.998 13.641 1 97.44 12 TYR B C 1
ATOM 1387 O O . TYR B 1 12 ? -11.758 2.346 12.812 1 97.44 12 TYR B O 1
ATOM 1395 N N . GLU B 1 13 ? -12.883 2.438 14.672 1 96.31 13 GLU B N 1
ATOM 1396 C CA . GLU B 1 13 ? -12.57 1.074 15.094 1 96.31 13 GLU B CA 1
ATOM 1397 C C . GLU B 1 13 ? -13.523 0.068 14.453 1 96.31 13 GLU B C 1
ATOM 1399 O O . GLU B 1 13 ? -13.18 -1.104 14.289 1 96.31 13 GLU B O 1
ATOM 1404 N N . THR B 1 14 ? -14.664 0.505 14.07 1 97.06 14 THR B N 1
ATOM 1405 C CA . THR B 1 14 ? -15.703 -0.462 13.727 1 97.06 14 THR B CA 1
ATOM 1406 C C . THR B 1 14 ? -16.016 -0.409 12.234 1 97.06 14 THR B C 1
ATOM 1408 O O . THR B 1 14 ? -16.594 -1.352 11.68 1 97.06 14 THR B O 1
ATOM 1411 N N . ASP B 1 15 ? -15.719 0.681 11.664 1 98.06 15 ASP B N 1
ATOM 1412 C CA . ASP B 1 15 ? -15.984 0.869 10.234 1 98.06 15 ASP B CA 1
ATOM 1413 C C . ASP B 1 15 ? -15.039 1.902 9.633 1 98.06 15 ASP B C 1
ATOM 1415 O O . ASP B 1 15 ? -15.422 3.051 9.406 1 98.06 15 ASP B O 1
ATOM 1419 N N . PHE B 1 16 ? -13.891 1.509 9.281 1 98.44 16 PHE B N 1
ATOM 1420 C CA . PHE B 1 16 ? -12.797 2.396 8.891 1 98.44 16 PHE B CA 1
ATOM 1421 C C . PHE B 1 16 ? -13.141 3.137 7.602 1 98.44 16 PHE B C 1
ATOM 1423 O O . PHE B 1 16 ? -12.898 4.34 7.488 1 98.44 16 PHE B O 1
ATOM 1430 N N . ALA B 1 17 ? -13.719 2.479 6.672 1 97.94 17 ALA B N 1
ATOM 1431 C CA . ALA B 1 17 ? -14.078 3.129 5.41 1 97.94 17 ALA B CA 1
ATOM 1432 C C . ALA B 1 17 ? -15.094 4.242 5.637 1 97.94 17 ALA B C 1
ATOM 1434 O O . ALA B 1 17 ? -14.969 5.332 5.074 1 97.94 17 ALA B O 1
ATOM 1435 N N . LEU B 1 18 ? -16.078 3.914 6.379 1 97.56 18 LEU B N 1
ATOM 1436 C CA . LEU B 1 18 ? -17.078 4.926 6.691 1 97.56 18 LEU B CA 1
ATOM 1437 C C . LEU B 1 18 ? -16.453 6.086 7.465 1 97.56 18 LEU B C 1
ATOM 1439 O O . LEU B 1 18 ? -16.828 7.242 7.258 1 97.56 18 LEU B O 1
ATOM 1443 N N . TRP B 1 19 ? -15.531 5.742 8.414 1 98.38 19 TRP B N 1
ATOM 1444 C CA . TRP B 1 19 ? -14.805 6.77 9.156 1 98.38 19 TRP B CA 1
ATOM 1445 C C . TRP B 1 19 ? -14.062 7.699 8.203 1 98.38 19 TRP B C 1
ATOM 1447 O O . TRP B 1 19 ? -14.102 8.922 8.367 1 98.38 19 TRP B O 1
ATOM 1457 N N . LEU B 1 20 ? -13.422 7.137 7.211 1 98.44 20 LEU B N 1
ATOM 1458 C CA . LEU B 1 20 ? -12.703 7.934 6.223 1 98.44 20 LEU B CA 1
ATOM 1459 C C . LEU B 1 20 ? -13.664 8.859 5.477 1 98.44 20 LEU B C 1
ATOM 1461 O O . LEU B 1 20 ? -13.352 10.031 5.258 1 98.44 20 LEU B O 1
ATOM 1465 N N . GLU B 1 21 ? -14.742 8.305 5.102 1 97.69 21 GLU B N 1
ATOM 1466 C CA . GLU B 1 21 ? -15.734 9.07 4.367 1 97.69 21 GLU B CA 1
ATOM 1467 C C . GLU B 1 21 ? -16.266 10.234 5.207 1 97.69 21 GLU B C 1
ATOM 1469 O O . GLU B 1 21 ? -16.328 11.367 4.734 1 97.69 21 GLU B O 1
ATOM 1474 N N . GLN B 1 22 ? -16.625 9.93 6.422 1 98 22 GLN B N 1
ATOM 1475 C CA . GLN B 1 22 ? -17.141 10.953 7.312 1 98 22 GLN B CA 1
ATOM 1476 C C . GLN B 1 22 ? -16.078 11.992 7.648 1 98 22 GLN B C 1
ATOM 1478 O O . GLN B 1 22 ? -16.359 13.188 7.738 1 98 22 GLN B O 1
ATOM 1483 N N . THR B 1 23 ? -14.875 11.539 7.891 1 98.44 23 THR B N 1
ATOM 1484 C CA . THR B 1 23 ? -13.766 12.453 8.156 1 98.44 23 THR B CA 1
ATOM 1485 C C . THR B 1 23 ? -13.586 13.438 7 1 98.44 23 THR B C 1
ATOM 1487 O O . THR B 1 23 ? -13.438 14.641 7.219 1 98.44 23 THR B O 1
ATOM 1490 N N . ALA B 1 24 ? -13.633 12.922 5.734 1 98.5 24 ALA B N 1
ATOM 1491 C CA . ALA B 1 24 ? -13.508 13.789 4.566 1 98.5 24 ALA B CA 1
ATOM 1492 C C . ALA B 1 24 ? -14.617 14.836 4.535 1 98.5 24 ALA B C 1
ATOM 1494 O O . ALA B 1 24 ? -14.375 16 4.242 1 98.5 24 ALA B O 1
ATOM 1495 N N . ILE B 1 25 ? -15.82 14.43 4.801 1 98.19 25 ILE B N 1
ATOM 1496 C CA . ILE B 1 25 ? -16.984 15.312 4.797 1 98.19 25 ILE B CA 1
ATOM 1497 C C . ILE B 1 25 ? -16.797 16.406 5.848 1 98.19 25 ILE B C 1
ATOM 1499 O O . ILE B 1 25 ? -17.031 17.594 5.574 1 98.19 25 ILE B O 1
ATOM 1503 N N . LEU B 1 26 ? -16.375 15.984 7.07 1 98.06 26 LEU B N 1
ATOM 1504 C CA . LEU B 1 26 ? -16.172 16.938 8.148 1 98.06 26 LEU B CA 1
ATOM 1505 C C . LEU B 1 26 ? -15.094 17.953 7.773 1 98.06 26 LEU B C 1
ATOM 1507 O O . LEU B 1 26 ? -15.219 19.141 8.07 1 98.06 26 LEU B O 1
ATOM 1511 N N . LEU B 1 27 ? -14.023 17.484 7.133 1 98.19 27 LEU B N 1
ATOM 1512 C CA . LEU B 1 27 ? -12.961 18.375 6.688 1 98.19 27 LEU B CA 1
ATOM 1513 C C . LEU B 1 27 ? -13.469 19.344 5.629 1 98.19 27 LEU B C 1
ATOM 1515 O O . LEU B 1 27 ? -13.156 20.531 5.668 1 98.19 27 LEU B O 1
ATOM 1519 N N . GLN B 1 28 ? -14.219 18.859 4.719 1 98.06 28 GLN B N 1
ATOM 1520 C CA . GLN B 1 28 ? -14.781 19.688 3.656 1 98.06 28 GLN B CA 1
ATOM 1521 C C . GLN B 1 28 ? -15.664 20.797 4.234 1 98.06 28 GLN B C 1
ATOM 1523 O O . GLN B 1 28 ? -15.625 21.938 3.758 1 98.06 28 GLN B O 1
ATOM 1528 N N . LYS B 1 29 ? -16.359 20.484 5.215 1 97.75 29 LYS B N 1
ATOM 1529 C CA . LYS B 1 29 ? -17.281 21.422 5.859 1 97.75 29 LYS B CA 1
ATOM 1530 C C . LYS B 1 29 ? -16.547 22.266 6.902 1 97.75 29 LYS B C 1
ATOM 1532 O O . LYS B 1 29 ? -17.141 23.141 7.531 1 97.75 29 LYS B O 1
ATOM 1537 N N . GLN B 1 30 ? -15.32 21.984 7.098 1 97 30 GLN B N 1
ATOM 1538 C CA . GLN B 1 30 ? -14.477 22.625 8.109 1 97 30 GLN B CA 1
ATOM 1539 C C . GLN B 1 30 ? -15.125 22.547 9.484 1 97 30 GLN B C 1
ATOM 1541 O O . GLN B 1 30 ? -15.102 23.516 10.242 1 97 30 GLN B O 1
ATOM 1546 N N . ASP B 1 31 ? -15.852 21.469 9.703 1 96.25 31 ASP B N 1
ATOM 1547 C CA . ASP B 1 31 ? -16.406 21.172 11.023 1 96.25 31 ASP B CA 1
ATOM 1548 C C . ASP B 1 31 ? -15.359 20.5 11.906 1 96.25 31 ASP B C 1
ATOM 1550 O O . ASP B 1 31 ? -15.438 19.297 12.164 1 96.25 31 ASP B O 1
ATOM 1554 N N . PHE B 1 32 ? -14.5 21.281 12.438 1 95.38 32 PHE B N 1
ATOM 1555 C CA . PHE B 1 32 ? -13.336 20.797 13.164 1 95.38 32 PHE B CA 1
ATOM 1556 C C . PHE B 1 32 ? -13.727 20.328 14.562 1 95.38 32 PHE B C 1
ATOM 1558 O O . PHE B 1 32 ? -13.016 19.531 15.18 1 95.38 32 PHE B O 1
ATOM 1565 N N . GLN B 1 33 ? -14.82 20.812 15.016 1 94.12 33 GLN B N 1
ATOM 1566 C CA . GLN B 1 33 ? -15.289 20.453 16.359 1 94.12 33 GLN B CA 1
ATOM 1567 C C . GLN B 1 33 ? -15.633 18.969 16.438 1 94.12 33 GLN B C 1
ATOM 1569 O O . GLN B 1 33 ? -15.445 18.344 17.484 1 94.12 33 GLN B O 1
ATOM 1574 N N . HIS B 1 34 ? -16.094 18.359 15.383 1 95.5 34 HIS B N 1
ATOM 1575 C CA . HIS B 1 34 ? -16.531 16.969 15.398 1 95.5 34 HIS B CA 1
ATOM 1576 C C . HIS B 1 34 ? -15.5 16.047 14.758 1 95.5 34 HIS B C 1
ATOM 1578 O O . HIS B 1 34 ? -15.719 14.844 14.648 1 95.5 34 HIS B O 1
ATOM 1584 N N . LEU B 1 35 ? -14.422 16.609 14.383 1 96.44 35 LEU B N 1
ATOM 1585 C CA . LEU B 1 35 ? -13.352 15.844 13.758 1 96.44 35 LEU B CA 1
ATOM 1586 C C . LEU B 1 35 ? -12.672 14.93 14.773 1 96.44 35 LEU B C 1
ATOM 1588 O O . LEU B 1 35 ? -12.414 15.344 15.906 1 96.44 35 LEU B O 1
ATOM 1592 N N . ASP B 1 36 ? -12.5 13.695 14.438 1 97.44 36 ASP B N 1
ATOM 1593 C CA . ASP B 1 36 ? -11.711 12.766 15.234 1 97.44 36 ASP B CA 1
ATOM 1594 C C . ASP B 1 36 ? -10.211 13.008 15.047 1 97.44 36 ASP B C 1
ATOM 1596 O O . ASP B 1 36 ? -9.531 12.234 14.383 1 97.44 36 ASP B O 1
ATOM 1600 N N . LEU B 1 37 ? -9.75 14.031 15.688 1 97.25 37 LEU B N 1
ATOM 1601 C CA . LEU B 1 37 ? -8.406 14.555 15.438 1 97.25 37 LEU B CA 1
ATOM 1602 C C . LEU B 1 37 ? -7.348 13.508 15.789 1 97.25 37 LEU B C 1
ATOM 1604 O O . LEU B 1 37 ? -6.434 13.258 15.008 1 97.25 37 LEU B O 1
ATOM 1608 N N . PRO B 1 38 ? -7.488 12.82 16.969 1 97.94 38 PRO B N 1
ATOM 1609 C CA . PRO B 1 38 ? -6.438 11.859 17.312 1 97.94 38 PRO B CA 1
ATOM 1610 C C . PRO B 1 38 ? -6.25 10.781 16.234 1 97.94 38 PRO B C 1
ATOM 1612 O O . PRO B 1 38 ? -5.121 10.5 15.836 1 97.94 38 PRO B O 1
ATOM 1615 N N . ASN B 1 39 ? -7.324 10.227 15.734 1 98.25 39 ASN B N 1
ATOM 1616 C CA . ASN B 1 39 ? -7.203 9.156 14.75 1 98.25 39 ASN B CA 1
ATOM 1617 C C . ASN B 1 39 ? -6.801 9.695 13.375 1 98.25 39 ASN B C 1
ATOM 1619 O O . ASN B 1 39 ? -6.094 9.031 12.625 1 98.25 39 ASN B O 1
ATOM 1623 N N . LEU B 1 40 ? -7.238 10.906 13.07 1 98.62 40 LEU B N 1
ATOM 1624 C CA . LEU B 1 40 ? -6.793 11.523 11.828 1 98.62 40 LEU B CA 1
ATOM 1625 C C . LEU B 1 40 ? -5.285 11.734 11.828 1 98.62 40 LEU B C 1
ATOM 1627 O O . LEU B 1 40 ? -4.609 11.453 10.836 1 98.62 40 LEU B O 1
ATOM 1631 N N . ILE B 1 41 ? -4.754 12.242 12.938 1 98.69 41 ILE B N 1
ATOM 1632 C CA . ILE B 1 41 ? -3.318 12.445 13.086 1 98.69 41 ILE B CA 1
ATOM 1633 C C . ILE B 1 41 ? -2.586 11.117 12.93 1 98.69 41 ILE B C 1
ATOM 1635 O O . ILE B 1 41 ? -1.562 11.039 12.242 1 98.69 41 ILE B O 1
ATOM 1639 N N . GLU B 1 42 ? -3.121 10.094 13.539 1 98.44 42 GLU B N 1
ATOM 1640 C CA . GLU B 1 42 ? -2.535 8.766 13.422 1 98.44 42 GLU B CA 1
ATOM 1641 C C . GLU B 1 42 ? -2.445 8.328 11.961 1 98.44 42 GLU B C 1
ATOM 1643 O O . GLU B 1 42 ? -1.421 7.801 11.523 1 98.44 42 GLU B O 1
ATOM 1648 N N . GLU B 1 43 ? -3.523 8.547 11.203 1 98.62 43 GLU B N 1
ATOM 1649 C CA . GLU B 1 43 ? -3.545 8.164 9.797 1 98.62 43 GLU B CA 1
ATOM 1650 C C . GLU B 1 43 ? -2.529 8.969 8.984 1 98.62 43 GLU B C 1
ATOM 1652 O O . GLU B 1 43 ? -1.851 8.422 8.117 1 98.62 43 GLU B O 1
ATOM 1657 N N . VAL B 1 44 ? -2.406 10.258 9.227 1 98.62 44 VAL B N 1
ATOM 1658 C CA . VAL B 1 44 ? -1.44 11.102 8.531 1 98.62 44 VAL B CA 1
ATOM 1659 C C . VAL B 1 44 ? -0.022 10.641 8.852 1 98.62 44 VAL B C 1
ATOM 1661 O O . VAL B 1 44 ? 0.811 10.5 7.949 1 98.62 44 VAL B O 1
ATOM 1664 N N . GLU B 1 45 ? 0.219 10.375 10.141 1 98.38 45 GLU B N 1
ATOM 1665 C CA . GLU B 1 45 ? 1.529 9.875 10.547 1 98.38 45 GLU B CA 1
ATOM 1666 C C . GLU B 1 45 ? 1.822 8.516 9.922 1 98.38 45 GLU B C 1
ATOM 1668 O O . GLU B 1 45 ? 2.967 8.227 9.57 1 98.38 45 GLU B O 1
ATOM 1673 N N . SER B 1 46 ? 0.802 7.734 9.844 1 98.25 46 SER B N 1
ATOM 1674 C CA . SER B 1 46 ? 0.959 6.426 9.219 1 98.25 46 SER B CA 1
ATOM 1675 C C . SER B 1 46 ? 1.387 6.555 7.762 1 98.25 46 SER B C 1
ATOM 1677 O O . SER B 1 46 ? 2.213 5.777 7.281 1 98.25 46 SER B O 1
ATOM 1679 N N . LEU B 1 47 ? 0.821 7.5 7.023 1 98.12 47 LEU B N 1
ATOM 1680 C CA . LEU B 1 47 ? 1.238 7.766 5.652 1 98.12 47 LEU B CA 1
ATOM 1681 C C . LEU B 1 47 ? 2.715 8.141 5.598 1 98.12 47 LEU B C 1
ATOM 1683 O O . LEU B 1 47 ? 3.443 7.688 4.711 1 98.12 47 LEU B O 1
ATOM 1687 N N . GLY B 1 48 ? 3.156 8.945 6.527 1 97.31 48 GLY B N 1
ATOM 1688 C CA . GLY B 1 48 ? 4.566 9.289 6.617 1 97.31 48 GLY B CA 1
ATOM 1689 C C . GLY B 1 48 ? 5.461 8.094 6.855 1 97.31 48 GLY B C 1
ATOM 1690 O O . GLY B 1 48 ? 6.504 7.949 6.211 1 97.31 48 GLY B O 1
ATOM 1691 N N . LYS B 1 49 ? 5.008 7.266 7.754 1 97.44 49 LYS B N 1
ATOM 1692 C CA . LYS B 1 49 ? 5.746 6.035 8.031 1 97.44 49 LYS B CA 1
ATOM 1693 C C . LYS B 1 49 ? 5.812 5.145 6.793 1 97.44 49 LYS B C 1
ATOM 1695 O O . LYS B 1 49 ? 6.836 4.508 6.535 1 97.44 49 LYS B O 1
ATOM 1700 N N . SER B 1 50 ? 4.754 5.195 6.117 1 97.19 50 SER B N 1
ATOM 1701 C CA . SER B 1 50 ? 4.707 4.387 4.898 1 97.19 50 SER B CA 1
ATOM 1702 C C . SER B 1 50 ? 5.738 4.859 3.881 1 97.19 50 SER B C 1
ATOM 1704 O O . SER B 1 50 ? 6.379 4.043 3.217 1 97.19 50 SER B O 1
ATOM 1706 N N . GLN B 1 51 ? 5.895 6.102 3.693 1 97.5 51 GLN B N 1
ATOM 1707 C CA . GLN B 1 51 ? 6.918 6.652 2.811 1 97.5 51 GLN B CA 1
ATOM 1708 C C . GLN B 1 51 ? 8.312 6.18 3.215 1 97.5 51 GLN B C 1
ATOM 1710 O O . GLN B 1 51 ? 9.094 5.754 2.367 1 97.5 51 GLN B O 1
ATOM 1715 N N . LYS B 1 52 ? 8.523 6.223 4.457 1 97.5 52 LYS B N 1
ATOM 1716 C CA . LYS B 1 52 ? 9.812 5.785 4.988 1 97.5 52 LYS B CA 1
ATOM 1717 C C . LYS B 1 52 ? 10.008 4.285 4.793 1 97.5 52 LYS B C 1
ATOM 1719 O O . LYS B 1 52 ? 11.102 3.838 4.438 1 97.5 52 LYS B O 1
ATOM 1724 N N . HIS B 1 53 ? 8.992 3.555 5.02 1 97.94 53 HIS B N 1
ATOM 1725 C CA . HIS B 1 53 ? 9.039 2.109 4.824 1 97.94 53 HIS B CA 1
ATOM 1726 C C . HIS B 1 53 ? 9.352 1.758 3.373 1 97.94 53 HIS B C 1
ATOM 1728 O O . HIS B 1 53 ? 10.117 0.835 3.104 1 97.94 53 HIS B O 1
ATOM 1734 N N . GLU B 1 54 ? 8.68 2.514 2.516 1 98.25 54 GLU B N 1
ATOM 1735 C CA . GLU B 1 54 ? 8.938 2.277 1.099 1 98.25 54 GLU B CA 1
ATOM 1736 C C . GLU B 1 54 ? 10.406 2.477 0.761 1 98.25 54 GLU B C 1
ATOM 1738 O O . GLU B 1 54 ? 11.016 1.646 0.081 1 98.25 54 GLU B O 1
ATOM 1743 N N . LEU B 1 55 ? 10.945 3.508 1.22 1 98.5 55 LEU B N 1
ATOM 1744 C CA . LEU B 1 55 ? 12.359 3.785 0.994 1 98.5 55 LEU B CA 1
ATOM 1745 C C . LEU B 1 55 ? 13.227 2.654 1.537 1 98.5 55 LEU B C 1
ATOM 1747 O O . LEU B 1 55 ? 14.094 2.133 0.828 1 98.5 55 LEU B O 1
ATOM 1751 N N . GLN B 1 56 ? 12.945 2.248 2.738 1 98.62 56 GLN B N 1
ATOM 1752 C CA . GLN B 1 56 ? 13.734 1.201 3.377 1 98.62 56 GLN B CA 1
ATOM 1753 C C . GLN B 1 56 ? 13.641 -0.109 2.6 1 98.62 56 GLN B C 1
ATOM 1755 O O . GLN B 1 56 ? 14.656 -0.787 2.393 1 98.62 56 GLN B O 1
ATOM 1760 N N . SER B 1 57 ? 12.492 -0.413 2.211 1 98.5 57 SER B N 1
ATOM 1761 C CA . SER B 1 57 ? 12.258 -1.663 1.494 1 98.5 57 SER B CA 1
ATOM 1762 C C . SER B 1 57 ? 12.992 -1.678 0.159 1 98.5 57 SER B C 1
ATOM 1764 O O . SER B 1 57 ? 13.664 -2.656 -0.176 1 98.5 57 SER B O 1
ATOM 1766 N N . ARG B 1 58 ? 12.852 -0.643 -0.557 1 98.75 58 ARG B N 1
ATOM 1767 C CA . ARG B 1 58 ? 13.477 -0.56 -1.871 1 98.75 58 ARG B CA 1
ATOM 1768 C C . ARG B 1 58 ? 15 -0.549 -1.751 1 98.75 58 ARG B C 1
ATOM 1770 O O . ARG B 1 58 ? 15.695 -1.208 -2.527 1 98.75 58 ARG B O 1
ATOM 1777 N N . LEU B 1 59 ? 15.508 0.22 -0.783 1 98.75 59 LEU B N 1
ATOM 1778 C CA . LEU B 1 59 ? 16.938 0.288 -0.552 1 98.75 59 LEU B CA 1
ATOM 1779 C C . LEU B 1 59 ? 17.5 -1.077 -0.156 1 98.75 59 LEU B C 1
ATOM 1781 O O . LEU B 1 59 ? 18.531 -1.502 -0.664 1 98.75 59 LEU B O 1
ATOM 1785 N N . THR B 1 60 ? 16.812 -1.76 0.711 1 98.81 60 THR B N 1
ATOM 1786 C CA . THR B 1 60 ? 17.219 -3.09 1.146 1 98.81 60 THR B CA 1
ATOM 1787 C C . THR B 1 60 ? 17.281 -4.051 -0.037 1 98.81 60 THR B C 1
ATOM 1789 O O . THR B 1 60 ? 18.266 -4.785 -0.2 1 98.81 60 THR B O 1
ATOM 1792 N N . THR B 1 61 ? 16.281 -3.994 -0.876 1 98.81 61 THR B N 1
ATOM 1793 C CA . THR B 1 61 ? 16.234 -4.852 -2.055 1 98.81 61 THR B CA 1
ATOM 1794 C C . THR B 1 61 ? 17.375 -4.516 -3.016 1 98.81 61 THR B C 1
ATOM 1796 O O . THR B 1 61 ? 18.016 -5.414 -3.564 1 98.81 61 THR B O 1
ATOM 1799 N N . LEU B 1 62 ? 17.562 -3.242 -3.211 1 98.69 62 LEU B N 1
ATOM 1800 C CA . LEU B 1 62 ? 18.672 -2.801 -4.055 1 98.69 62 LEU B CA 1
ATOM 1801 C C . LEU B 1 62 ? 20 -3.367 -3.555 1 98.69 62 LEU B C 1
ATOM 1803 O O . LEU B 1 62 ? 20.75 -3.965 -4.324 1 98.69 62 LEU B O 1
ATOM 1807 N N . LEU B 1 63 ? 20.234 -3.248 -2.262 1 98.31 63 LEU B N 1
ATOM 1808 C CA . LEU B 1 63 ? 21.5 -3.68 -1.666 1 98.31 63 LEU B CA 1
ATOM 1809 C C . LEU B 1 63 ? 21.625 -5.199 -1.711 1 98.31 63 LEU B C 1
ATOM 1811 O O . LEU B 1 63 ? 22.719 -5.727 -1.949 1 98.31 63 LEU B O 1
ATOM 1815 N N . GLU B 1 64 ? 20.531 -5.891 -1.46 1 98.5 64 GLU B N 1
ATOM 1816 C CA . GLU B 1 64 ? 20.531 -7.348 -1.553 1 98.5 64 GLU B CA 1
ATOM 1817 C C . GLU B 1 64 ? 20.984 -7.812 -2.936 1 98.5 64 GLU B C 1
ATOM 1819 O O . GLU B 1 64 ? 21.859 -8.664 -3.051 1 98.5 64 GLU B O 1
ATOM 1824 N N . HIS B 1 65 ? 20.391 -7.215 -3.945 1 98.62 65 HIS B N 1
ATOM 1825 C CA . HIS B 1 65 ? 20.688 -7.637 -5.309 1 98.62 65 HIS B CA 1
ATOM 1826 C C . HIS B 1 65 ? 22.062 -7.145 -5.746 1 98.62 65 HIS B C 1
ATOM 1828 O O . HIS B 1 65 ? 22.734 -7.801 -6.539 1 98.62 65 HIS B O 1
ATOM 1834 N N . ALA B 1 66 ? 22.516 -5.98 -5.219 1 98.12 66 ALA B N 1
ATOM 1835 C CA . ALA B 1 66 ? 23.875 -5.535 -5.457 1 98.12 66 ALA B CA 1
ATOM 1836 C C . ALA B 1 66 ? 24.891 -6.531 -4.887 1 98.12 66 ALA B C 1
ATOM 1838 O O . ALA B 1 66 ? 25.891 -6.848 -5.531 1 98.12 66 ALA B O 1
ATOM 1839 N N . LEU B 1 67 ? 24.656 -7.008 -3.691 1 97.75 67 LEU B N 1
ATOM 1840 C CA . LEU B 1 67 ? 25.516 -7.996 -3.066 1 97.75 67 LEU B CA 1
ATOM 1841 C C . LEU B 1 67 ? 25.547 -9.289 -3.875 1 97.75 67 LEU B C 1
ATOM 1843 O O . LEU B 1 67 ? 26.609 -9.867 -4.102 1 97.75 67 LEU B O 1
ATOM 1847 N N . LYS B 1 68 ? 24.359 -9.719 -4.281 1 98.12 68 LYS B N 1
ATOM 1848 C CA . LYS B 1 68 ? 24.312 -10.906 -5.125 1 98.12 68 LYS B CA 1
ATOM 1849 C C . LYS B 1 68 ? 25.188 -10.734 -6.367 1 98.12 68 LYS B C 1
ATOM 1851 O O . LYS B 1 68 ? 26 -11.602 -6.68 1 98.12 68 LYS B O 1
ATOM 1856 N N . ARG B 1 69 ? 24.984 -9.617 -6.996 1 97.56 69 ARG B N 1
ATOM 1857 C CA . ARG B 1 69 ? 25.672 -9.375 -8.258 1 97.56 69 ARG B CA 1
ATOM 1858 C C . ARG B 1 69 ? 27.172 -9.352 -8.062 1 97.56 69 ARG B C 1
ATOM 1860 O O . ARG B 1 69 ? 27.922 -9.82 -8.914 1 97.56 69 ARG B O 1
ATOM 1867 N N . LYS B 1 70 ? 27.641 -8.812 -7.039 1 96.75 70 LYS B N 1
ATOM 1868 C CA . LYS B 1 70 ? 29.062 -8.609 -6.816 1 96.75 70 LYS B CA 1
ATOM 1869 C C . LYS B 1 70 ? 29.719 -9.867 -6.254 1 96.75 70 LYS B C 1
ATOM 1871 O O . LYS B 1 70 ? 30.875 -10.172 -6.582 1 96.75 70 LYS B O 1
ATOM 1876 N N . TYR B 1 71 ? 29.047 -10.688 -5.477 1 96.31 71 TYR B N 1
ATOM 1877 C CA . TYR B 1 71 ? 29.75 -11.688 -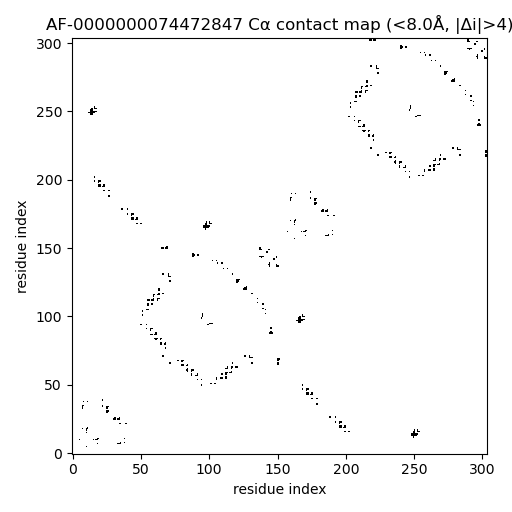4.684 1 96.31 71 TYR B CA 1
ATOM 1878 C C . TYR B 1 71 ? 29.297 -13.094 -5.051 1 96.31 71 TYR B C 1
ATOM 1880 O O . TYR B 1 71 ? 29.938 -14.078 -4.664 1 96.31 71 TYR B O 1
ATOM 1888 N N . VAL B 1 72 ? 28.203 -13.172 -5.707 1 96.56 72 VAL B N 1
ATOM 1889 C CA . VAL B 1 72 ? 27.734 -14.492 -6.094 1 96.56 72 VAL B CA 1
ATOM 1890 C C . VAL B 1 72 ? 28.125 -14.781 -7.539 1 96.56 72 VAL B C 1
ATOM 1892 O O . VAL B 1 72 ? 27.766 -14.039 -8.453 1 96.56 72 VAL B O 1
ATOM 1895 N N . ASP B 1 73 ? 28.891 -15.852 -7.766 1 94.94 73 ASP B N 1
ATOM 1896 C CA . ASP B 1 73 ? 29.344 -16.219 -9.102 1 94.94 73 ASP B CA 1
ATOM 1897 C C . ASP B 1 73 ? 28.297 -17.062 -9.82 1 94.94 73 ASP B C 1
ATOM 1899 O O . ASP B 1 73 ? 28.406 -18.297 -9.875 1 94.94 73 ASP B O 1
ATOM 1903 N N . SER B 1 74 ? 27.328 -16.359 -10.328 1 95.25 74 SER B N 1
ATOM 1904 C CA . SER B 1 74 ? 26.25 -17 -11.094 1 95.25 74 SER B CA 1
ATOM 1905 C C . SER B 1 74 ? 25.906 -16.172 -12.336 1 95.25 74 SER B C 1
ATOM 1907 O O . SER B 1 74 ? 24.938 -15.422 -12.328 1 95.25 74 SER B O 1
ATOM 1909 N N . PRO B 1 75 ? 26.594 -16.422 -13.43 1 95.19 75 PRO B N 1
ATOM 1910 C CA . PRO B 1 75 ? 26.406 -15.625 -14.656 1 95.19 75 PRO B CA 1
ATOM 1911 C C . PRO B 1 75 ? 24.984 -15.719 -15.203 1 95.19 75 PRO B C 1
ATOM 1913 O O . PRO B 1 75 ? 24.469 -14.758 -15.781 1 95.19 75 PRO B O 1
ATOM 1916 N N . TYR B 1 76 ? 24.312 -16.781 -14.914 1 96.06 76 TYR B N 1
ATOM 1917 C CA . TYR B 1 76 ? 22.953 -16.984 -15.398 1 96.06 76 TYR B CA 1
ATOM 1918 C C . TYR B 1 76 ? 21.969 -16.047 -14.703 1 96.06 76 TYR B C 1
ATOM 1920 O O . TYR B 1 76 ? 20.922 -15.711 -15.258 1 96.06 76 TYR B O 1
ATOM 1928 N N . ASP B 1 77 ? 22.406 -15.555 -13.562 1 96.94 77 ASP B N 1
ATOM 1929 C CA . ASP B 1 77 ? 21.5 -14.75 -12.75 1 96.94 77 ASP B CA 1
ATOM 1930 C C . ASP B 1 77 ? 21.828 -13.266 -12.836 1 96.94 77 ASP B C 1
ATOM 1932 O O . ASP B 1 77 ? 21.078 -12.422 -12.359 1 96.94 77 ASP B O 1
ATOM 1936 N N . TYR B 1 78 ? 22.859 -12.953 -13.523 1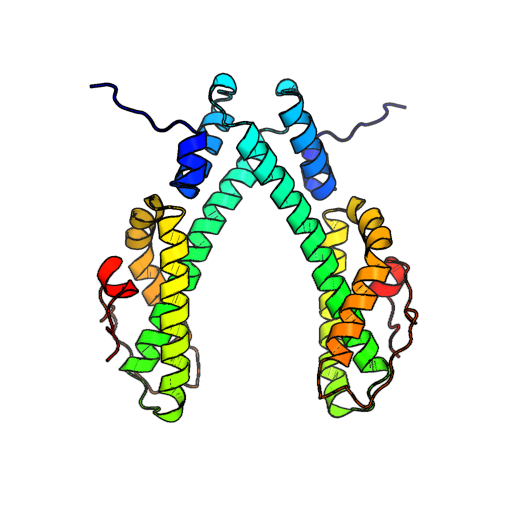 96.69 78 TYR B N 1
ATOM 1937 C CA . TYR B 1 78 ? 23.359 -11.586 -13.516 1 96.69 78 TYR B CA 1
ATOM 1938 C C . TYR B 1 78 ? 22.328 -10.625 -14.109 1 96.69 78 TYR B C 1
ATOM 1940 O O . TYR B 1 78 ? 22.062 -9.562 -13.539 1 96.69 78 TYR B O 1
ATOM 1948 N N . ARG B 1 79 ? 21.812 -11.039 -15.148 1 96.62 79 ARG B N 1
ATOM 1949 C CA . ARG B 1 79 ? 20.859 -10.164 -15.836 1 96.62 79 ARG B CA 1
ATOM 1950 C C . ARG B 1 79 ? 19.672 -9.852 -14.945 1 96.62 79 ARG B C 1
ATOM 1952 O O . ARG B 1 79 ? 19.25 -8.695 -14.836 1 96.62 79 ARG B O 1
ATOM 1959 N N . GLY B 1 80 ? 19.109 -10.844 -14.297 1 97.62 80 GLY B N 1
ATOM 1960 C CA . GLY B 1 80 ? 17.984 -10.656 -13.406 1 97.62 80 GLY B CA 1
ATOM 1961 C C . GLY B 1 80 ? 18.281 -9.742 -12.234 1 97.62 80 GLY B C 1
ATOM 1962 O O . GLY B 1 80 ? 17.484 -8.875 -11.898 1 97.62 80 GLY B O 1
ATOM 1963 N N . TRP B 1 81 ? 19.438 -9.93 -11.672 1 97.75 81 TRP B N 1
ATOM 1964 C CA . TRP B 1 81 ? 19.828 -9.102 -10.539 1 97.75 81 TRP B CA 1
ATOM 1965 C C . TRP B 1 81 ? 20.016 -7.648 -10.969 1 97.75 81 TRP B C 1
ATOM 1967 O O . TRP B 1 81 ? 19.578 -6.727 -10.281 1 97.75 81 TRP B O 1
ATOM 1977 N N . GLU B 1 82 ? 20.656 -7.477 -12.094 1 97.56 82 GLU B N 1
ATOM 1978 C CA . GLU B 1 82 ? 20.906 -6.133 -12.602 1 97.56 82 GLU B CA 1
ATOM 1979 C C . GLU B 1 82 ? 19.609 -5.406 -12.93 1 97.56 82 GLU B C 1
ATOM 1981 O O . GLU B 1 82 ? 19.469 -4.211 -12.656 1 97.56 82 GLU B O 1
ATOM 1986 N N . GLU B 1 83 ? 18.672 -6.117 -13.5 1 97.94 83 GLU B N 1
ATOM 1987 C CA . GLU B 1 83 ? 17.359 -5.539 -13.773 1 97.94 83 GLU B CA 1
ATOM 1988 C C . GLU B 1 83 ? 16.688 -5.074 -12.484 1 97.94 83 GLU B C 1
ATOM 1990 O O . GLU B 1 83 ? 16.094 -3.994 -12.445 1 97.94 83 GLU B O 1
ATOM 1995 N N . THR B 1 84 ? 16.766 -5.895 -11.445 1 98.31 84 THR B N 1
ATOM 1996 C CA . THR B 1 84 ? 16.188 -5.527 -10.156 1 98.31 84 THR B CA 1
ATOM 1997 C C . THR B 1 84 ? 16.859 -4.289 -9.586 1 98.31 84 THR B C 1
ATOM 1999 O O . THR B 1 84 ? 16.203 -3.369 -9.109 1 98.31 84 THR B O 1
ATOM 2002 N N . ILE B 1 85 ? 18.125 -4.254 -9.664 1 98.19 85 ILE B N 1
ATOM 2003 C CA . ILE B 1 85 ? 18.891 -3.117 -9.156 1 98.19 85 ILE B CA 1
ATOM 2004 C C . ILE B 1 85 ? 18.422 -1.839 -9.852 1 98.19 85 ILE B C 1
ATOM 2006 O O . ILE B 1 85 ? 18.109 -0.845 -9.195 1 98.19 85 ILE B O 1
ATOM 2010 N N . VAL B 1 86 ? 18.375 -1.902 -11.141 1 98.19 86 VAL B N 1
ATOM 2011 C CA . VAL B 1 86 ? 17.984 -0.733 -11.93 1 98.19 86 VAL B CA 1
ATOM 2012 C C . VAL B 1 86 ? 16.562 -0.32 -11.578 1 98.19 86 VAL B C 1
ATOM 2014 O O . VAL B 1 86 ? 16.281 0.869 -11.414 1 98.19 86 VAL B O 1
ATOM 2017 N N . ARG B 1 87 ? 15.742 -1.27 -11.414 1 98.5 87 ARG B N 1
ATOM 2018 C CA . ARG B 1 87 ? 14.359 -0.991 -11.039 1 98.5 87 ARG B CA 1
ATOM 2019 C C . ARG B 1 87 ? 14.297 -0.281 -9.688 1 98.5 87 ARG B C 1
ATOM 2021 O O . ARG B 1 87 ? 13.594 0.723 -9.547 1 98.5 87 ARG B O 1
ATOM 2028 N N . GLU B 1 88 ? 15 -0.837 -8.719 1 98.56 88 GLU B N 1
ATOM 2029 C CA . GLU B 1 88 ? 14.984 -0.227 -7.391 1 98.56 88 GLU B CA 1
ATOM 2030 C C . GLU B 1 88 ? 15.641 1.153 -7.41 1 98.56 88 GLU B C 1
ATOM 2032 O O . GLU B 1 88 ? 15.203 2.059 -6.695 1 98.56 88 GLU B O 1
ATOM 2037 N N . GLN B 1 89 ? 16.609 1.319 -8.25 1 98.44 89 GLN B N 1
ATOM 2038 C CA . GLN B 1 89 ? 17.219 2.639 -8.43 1 98.44 89 GLN B CA 1
ATOM 2039 C C . GLN B 1 89 ? 16.188 3.641 -8.945 1 98.44 89 GLN B C 1
ATOM 2041 O O . GLN B 1 89 ? 16.047 4.742 -8.406 1 98.44 89 GLN B O 1
ATOM 2046 N N . ASP B 1 90 ? 15.469 3.227 -9.969 1 98.44 90 ASP B N 1
ATOM 2047 C CA . ASP B 1 90 ? 14.461 4.098 -10.555 1 98.44 90 ASP B CA 1
ATOM 2048 C C . ASP B 1 90 ? 13.375 4.445 -9.531 1 98.44 90 ASP B C 1
ATOM 2050 O O . ASP B 1 90 ? 12.984 5.605 -9.398 1 98.44 90 ASP B O 1
ATOM 2054 N N . GLU B 1 91 ? 12.938 3.449 -8.789 1 98.56 91 GLU B N 1
ATOM 2055 C CA . GLU B 1 91 ? 11.883 3.664 -7.801 1 98.56 91 GLU B CA 1
ATOM 2056 C C . GLU B 1 91 ? 12.359 4.555 -6.66 1 98.56 91 GLU B C 1
ATOM 2058 O O . GLU B 1 91 ? 11.609 5.398 -6.164 1 98.56 91 GLU B O 1
ATOM 2063 N N . LEU B 1 92 ? 13.539 4.332 -6.258 1 98.62 92 LEU B N 1
ATOM 2064 C CA . LEU B 1 92 ? 14.109 5.156 -5.191 1 98.62 92 LEU B CA 1
ATOM 2065 C C . LEU B 1 92 ? 14.258 6.602 -5.648 1 98.62 92 LEU B C 1
ATOM 2067 O O . LEU B 1 92 ? 14.047 7.531 -4.859 1 98.62 92 LEU B O 1
ATOM 2071 N N . LYS B 1 93 ? 14.641 6.82 -6.91 1 98.31 93 LYS B N 1
ATOM 2072 C CA . LYS B 1 93 ? 14.703 8.172 -7.457 1 98.31 93 LYS B CA 1
ATOM 2073 C C . LYS B 1 93 ? 13.344 8.859 -7.387 1 98.31 93 LYS B C 1
ATOM 2075 O O . LYS B 1 93 ? 13.25 10.023 -6.98 1 98.31 93 LYS B O 1
ATOM 2080 N N . ILE B 1 94 ? 12.359 8.133 -7.785 1 98 94 ILE B N 1
ATOM 2081 C CA . ILE B 1 94 ? 11.008 8.672 -7.75 1 98 94 ILE B CA 1
ATOM 2082 C C . ILE B 1 94 ? 10.625 9.016 -6.312 1 98 94 ILE B C 1
ATOM 2084 O O . ILE B 1 94 ? 10.109 10.102 -6.047 1 98 94 ILE B O 1
ATOM 2088 N N . CYS B 1 95 ? 10.883 8.102 -5.355 1 97.88 95 CYS B N 1
ATOM 2089 C CA . CYS B 1 95 ? 10.602 8.32 -3.943 1 97.88 95 CYS B CA 1
ATOM 2090 C C . CYS B 1 95 ? 11.25 9.602 -3.445 1 97.88 95 CYS B C 1
ATOM 2092 O O . CYS B 1 95 ? 10.594 10.43 -2.814 1 97.88 95 CYS B O 1
ATOM 2094 N N . LEU B 1 96 ? 12.516 9.766 -3.801 1 98.06 96 LEU B N 1
ATOM 2095 C CA . LEU B 1 96 ? 13.289 10.883 -3.275 1 98.06 96 LEU B CA 1
ATOM 2096 C C . LEU B 1 96 ? 12.953 12.172 -4.012 1 98.06 96 LEU B C 1
ATOM 2098 O O . LEU B 1 96 ? 13.117 13.266 -3.467 1 98.06 96 LEU B O 1
ATOM 2102 N N . GLU B 1 97 ? 12.539 12.094 -5.262 1 97.44 97 GLU B N 1
ATOM 2103 C CA . GLU B 1 97 ? 12.047 13.258 -5.988 1 97.44 97 GLU B CA 1
ATOM 2104 C C . GLU B 1 97 ? 10.758 13.797 -5.375 1 97.44 97 GLU B C 1
ATOM 2106 O O . GLU B 1 97 ? 10.594 15.008 -5.219 1 97.44 97 GLU B O 1
ATOM 2111 N N . ASP B 1 98 ? 9.883 12.938 -5 1 97.12 98 ASP B N 1
ATOM 2112 C CA . ASP B 1 98 ? 8.617 13.305 -4.383 1 97.12 98 ASP B CA 1
ATOM 2113 C C . ASP B 1 98 ? 8.82 13.82 -2.963 1 97.12 98 ASP B C 1
ATOM 2115 O O . ASP B 1 98 ? 8.07 14.68 -2.496 1 97.12 98 ASP B O 1
ATOM 2119 N N . SER B 1 99 ? 9.812 13.266 -2.299 1 98.12 99 SER B N 1
ATOM 2120 C CA . SER B 1 99 ? 10.109 13.609 -0.91 1 98.12 99 SER B CA 1
ATOM 2121 C C . SER B 1 99 ? 11.609 13.758 -0.682 1 98.12 99 SER B C 1
ATOM 2123 O O . SER B 1 99 ? 12.234 12.883 -0.072 1 98.12 99 SER B O 1
ATOM 2125 N N . PRO B 1 100 ? 12.102 14.875 -1.07 1 97.88 100 PRO B N 1
ATOM 2126 C CA . PRO B 1 100 ? 13.539 15.094 -0.923 1 97.88 100 PRO B CA 1
ATOM 2127 C C . PRO B 1 100 ? 14 15.031 0.532 1 97.88 100 PRO B C 1
ATOM 2129 O O . PRO B 1 100 ? 15.148 14.664 0.808 1 97.88 100 PRO B O 1
ATOM 2132 N N . SER B 1 101 ? 13.156 15.312 1.418 1 96.44 101 SER B N 1
ATOM 2133 C CA . SER B 1 101 ? 13.523 15.297 2.83 1 96.44 101 SER B CA 1
ATOM 2134 C C . SER B 1 101 ? 13.852 13.883 3.299 1 96.44 101 SER B C 1
ATOM 2136 O O . SER B 1 101 ? 14.461 13.703 4.359 1 96.44 101 SER B O 1
ATOM 2138 N N . LEU B 1 102 ? 13.508 12.906 2.553 1 97.56 102 LEU B N 1
ATOM 2139 C CA . LEU B 1 102 ? 13.781 11.516 2.898 1 97.56 102 LEU B CA 1
ATOM 2140 C C . LEU B 1 102 ? 15.258 11.195 2.734 1 97.56 102 LEU B C 1
ATOM 2142 O O . LEU B 1 102 ? 15.727 10.141 3.182 1 97.56 102 LEU B O 1
ATOM 2146 N N . LYS B 1 103 ? 15.984 12.109 2.133 1 97.19 103 LYS B N 1
ATOM 2147 C CA . LYS B 1 103 ? 17.422 11.891 2.004 1 97.19 103 LYS B CA 1
ATOM 2148 C C . LYS B 1 103 ? 18.094 11.805 3.373 1 97.19 103 LYS B C 1
ATOM 2150 O O . LYS B 1 103 ? 19.031 11.031 3.561 1 97.19 103 LYS B O 1
ATOM 2155 N N . ARG B 1 104 ? 17.641 12.633 4.23 1 95.69 104 ARG B N 1
ATOM 2156 C CA . ARG B 1 104 ? 18.156 12.539 5.59 1 95.69 104 ARG B CA 1
ATOM 2157 C C . ARG B 1 104 ? 17.844 11.18 6.207 1 95.69 104 ARG B C 1
ATOM 2159 O O . ARG B 1 104 ? 18.719 10.562 6.824 1 95.69 104 ARG B O 1
ATOM 2166 N N . TYR B 1 105 ? 16.656 10.703 6.023 1 97.19 105 TYR B N 1
ATOM 2167 C CA . TYR B 1 105 ? 16.234 9.398 6.523 1 97.19 105 TYR B CA 1
ATOM 2168 C C . TYR B 1 105 ? 17.047 8.281 5.883 1 97.19 105 TYR B C 1
ATOM 2170 O O . TYR B 1 105 ? 17.406 7.305 6.547 1 97.19 105 TYR B O 1
ATOM 2178 N N . TRP B 1 106 ? 17.328 8.383 4.629 1 97.69 106 TRP B N 1
ATOM 2179 C CA . TRP B 1 106 ? 18.203 7.461 3.906 1 97.69 106 TRP B CA 1
ATOM 2180 C C . TRP B 1 106 ? 19.5 7.227 4.664 1 97.69 106 TRP B C 1
ATOM 2182 O O . TRP B 1 106 ? 19.875 6.082 4.922 1 97.69 106 TRP B O 1
ATOM 2192 N N . SER B 1 107 ? 20.125 8.32 5.078 1 96.81 107 SER B N 1
ATOM 2193 C CA . SER B 1 107 ? 21.406 8.234 5.781 1 96.81 107 SER B CA 1
ATOM 2194 C C . SER B 1 107 ? 21.234 7.539 7.129 1 96.81 107 SER B C 1
ATOM 2196 O O . SER B 1 107 ? 22.109 6.777 7.551 1 96.81 107 SER B O 1
ATOM 2198 N N . GLU B 1 108 ? 20.125 7.777 7.723 1 97.31 108 GLU B N 1
ATOM 2199 C CA . GLU B 1 108 ? 19.859 7.23 9.047 1 97.31 108 GLU B CA 1
ATOM 2200 C C . GLU B 1 108 ? 19.656 5.723 8.992 1 97.31 108 GLU B C 1
ATOM 2202 O O . GLU B 1 108 ? 20.016 5.004 9.922 1 97.31 108 GLU B O 1
ATOM 2207 N N . VAL B 1 109 ? 19.078 5.219 7.887 1 97.81 109 VAL B N 1
ATOM 2208 C CA . VAL B 1 109 ? 18.641 3.832 7.895 1 97.81 109 VAL B CA 1
ATOM 2209 C C . VAL B 1 109 ? 19.547 2.988 7 1 97.81 109 VAL B C 1
ATOM 2211 O O . VAL B 1 109 ? 19.375 1.769 6.914 1 97.81 109 VAL B O 1
ATOM 2214 N N . PHE B 1 110 ? 20.5 3.578 6.355 1 98.19 110 PHE B N 1
ATOM 2215 C CA . PHE B 1 110 ? 21.297 2.895 5.344 1 98.19 110 PHE B CA 1
ATOM 2216 C C . PHE B 1 110 ? 21.953 1.643 5.922 1 98.19 110 PHE B C 1
ATOM 2218 O O . PHE B 1 110 ? 21.812 0.552 5.363 1 98.19 110 PHE B O 1
ATOM 2225 N N . ASP B 1 111 ? 22.609 1.849 7.066 1 97.81 111 ASP B N 1
ATOM 2226 C CA . ASP B 1 111 ? 23.328 0.726 7.668 1 97.81 111 ASP B CA 1
ATOM 2227 C C . ASP B 1 111 ? 22.359 -0.402 8.031 1 97.81 111 ASP B C 1
ATOM 2229 O O . ASP B 1 111 ? 22.688 -1.579 7.855 1 97.81 111 ASP B O 1
ATOM 2233 N N . ASN B 1 112 ? 21.25 -0.015 8.555 1 98.25 112 ASN B N 1
ATOM 2234 C CA . ASN B 1 112 ? 20.25 -1.014 8.906 1 98.25 112 ASN B CA 1
ATOM 2235 C C . ASN B 1 112 ? 19.734 -1.743 7.668 1 98.25 112 ASN B C 1
ATOM 2237 O O . ASN B 1 112 ? 19.531 -2.959 7.699 1 98.25 112 ASN B O 1
ATOM 2241 N N . CYS B 1 113 ? 19.484 -1.068 6.594 1 98.56 113 CYS B N 1
ATOM 2242 C CA . CYS B 1 113 ? 19.047 -1.682 5.344 1 98.56 113 CYS B CA 1
ATOM 2243 C C . CYS B 1 113 ? 20.094 -2.662 4.82 1 98.56 113 CYS B C 1
ATOM 2245 O O . CYS B 1 113 ? 19.75 -3.738 4.332 1 98.56 113 CYS B O 1
ATOM 2247 N N . TYR B 1 114 ? 21.312 -2.264 4.984 1 98.5 114 TYR B N 1
ATOM 2248 C CA . TYR B 1 114 ? 22.375 -3.172 4.566 1 98.5 114 TYR B CA 1
ATOM 2249 C C . TYR B 1 114 ? 22.359 -4.441 5.406 1 98.5 114 TYR B C 1
ATOM 2251 O O . TYR B 1 114 ? 22.484 -5.547 4.875 1 98.5 114 TYR B O 1
ATOM 2259 N N . ARG B 1 115 ? 22.297 -4.238 6.68 1 98.06 115 ARG B N 1
ATOM 2260 C CA . ARG B 1 115 ? 22.25 -5.391 7.578 1 98.06 115 ARG B CA 1
ATOM 2261 C C . ARG B 1 115 ? 21.094 -6.316 7.227 1 98.06 115 ARG B C 1
ATOM 2263 O O . ARG B 1 115 ? 21.25 -7.539 7.219 1 98.06 115 ARG B O 1
ATOM 2270 N N . MET B 1 116 ? 19.922 -5.762 6.957 1 98.31 116 MET B N 1
ATOM 2271 C CA . MET B 1 116 ? 18.75 -6.535 6.578 1 98.31 116 MET B CA 1
ATOM 2272 C C . MET B 1 116 ? 18.984 -7.27 5.262 1 98.31 116 MET B C 1
ATOM 2274 O O . MET B 1 116 ? 18.625 -8.445 5.129 1 98.31 116 MET B O 1
ATOM 2278 N N . ALA B 1 117 ? 19.578 -6.57 4.297 1 98.31 117 ALA B N 1
ATOM 2279 C CA . ALA B 1 117 ? 19.891 -7.188 3.012 1 98.31 117 ALA B CA 1
ATOM 2280 C C . ALA B 1 117 ? 20.812 -8.391 3.193 1 98.31 117 ALA B C 1
ATOM 2282 O O . ALA B 1 117 ? 20.562 -9.461 2.639 1 98.31 117 ALA B O 1
ATOM 2283 N N . LYS B 1 118 ? 21.828 -8.172 3.98 1 97.62 118 LYS B N 1
ATOM 2284 C CA . LYS B 1 118 ? 22.766 -9.258 4.246 1 97.62 118 LYS B CA 1
ATOM 2285 C C . LYS B 1 118 ? 22.094 -10.422 4.953 1 97.62 118 LYS B C 1
ATOM 2287 O O . LYS B 1 118 ? 22.328 -11.586 4.617 1 97.62 118 LYS B O 1
ATOM 2292 N N . ARG B 1 119 ? 21.297 -10.117 5.945 1 97.06 119 ARG B N 1
ATOM 2293 C CA . ARG B 1 119 ? 20.578 -11.156 6.684 1 97.06 119 ARG B CA 1
ATOM 2294 C C . ARG B 1 119 ? 19.719 -12 5.75 1 97.06 119 ARG B C 1
ATOM 2296 O O . ARG B 1 119 ? 19.688 -13.227 5.867 1 97.06 119 ARG B O 1
ATOM 2303 N N . ARG B 1 120 ? 19.047 -11.398 4.82 1 97.25 120 ARG B N 1
ATOM 2304 C CA . ARG B 1 120 ? 18.219 -12.109 3.848 1 97.25 120 ARG B CA 1
ATOM 2305 C C . ARG B 1 120 ? 19.047 -13.109 3.057 1 97.25 120 ARG B C 1
ATOM 2307 O O . ARG B 1 120 ? 18.594 -14.219 2.777 1 97.25 120 ARG B O 1
ATOM 2314 N N . LEU B 1 121 ? 20.266 -12.711 2.703 1 97.31 121 LEU B N 1
ATOM 2315 C CA . LEU B 1 121 ? 21.141 -13.57 1.917 1 97.31 121 LEU B CA 1
ATOM 2316 C C . LEU B 1 121 ? 21.703 -14.695 2.775 1 97.31 121 LEU B C 1
ATOM 2318 O O . LEU B 1 121 ? 21.781 -15.844 2.33 1 97.31 121 LEU B O 1
ATOM 2322 N N . VAL B 1 122 ? 22.016 -14.414 3.998 1 94.44 122 VAL B N 1
ATOM 2323 C CA . VAL B 1 122 ? 22.656 -15.367 4.895 1 94.44 122 VAL B CA 1
ATOM 2324 C C . VAL B 1 122 ? 21.672 -16.469 5.27 1 94.44 122 VAL B C 1
ATOM 2326 O O . VAL B 1 122 ? 22.047 -17.625 5.434 1 94.44 122 VAL B O 1
ATOM 2329 N N . VAL B 1 123 ? 20.391 -16.156 5.43 1 95.12 123 VAL B N 1
ATOM 2330 C CA . VAL B 1 123 ? 19.391 -17.109 5.863 1 95.12 123 VAL B CA 1
ATOM 2331 C C . VAL B 1 123 ? 18.922 -17.938 4.668 1 95.12 123 VAL B C 1
ATOM 2333 O O . VAL B 1 123 ? 18.297 -18.984 4.84 1 95.12 123 VAL B O 1
ATOM 2336 N N . ASN B 1 124 ? 19.188 -17.453 3.525 1 95.56 124 ASN B N 1
ATOM 2337 C CA . ASN B 1 124 ? 18.812 -18.156 2.301 1 95.56 124 ASN B CA 1
ATOM 2338 C C . ASN B 1 124 ? 19.828 -19.234 1.941 1 95.56 124 ASN B C 1
ATOM 2340 O O . ASN B 1 124 ? 21 -18.922 1.705 1 95.56 124 ASN B O 1
ATOM 2344 N N . LEU B 1 125 ? 19.422 -20.438 1.8 1 94.25 125 LEU B N 1
ATOM 2345 C CA . LEU B 1 125 ? 20.281 -21.578 1.56 1 94.25 125 LEU B CA 1
ATOM 2346 C C . LEU B 1 125 ? 21.031 -21.438 0.241 1 94.25 125 LEU B C 1
ATOM 2348 O O . LEU B 1 125 ? 22.156 -21.922 0.102 1 94.25 125 LEU B O 1
ATOM 2352 N N . ASP B 1 126 ? 20.453 -20.672 -0.631 1 94.75 126 ASP B N 1
ATOM 2353 C CA . ASP B 1 126 ? 21.062 -20.516 -1.95 1 94.75 126 ASP B CA 1
ATOM 2354 C C . ASP B 1 126 ? 22.344 -19.703 -1.869 1 94.75 126 ASP B C 1
ATOM 2356 O O . ASP B 1 126 ? 23.203 -19.797 -2.752 1 94.75 126 ASP B O 1
ATOM 2360 N N . TYR B 1 127 ? 22.453 -19.031 -0.743 1 96.31 127 TYR B N 1
ATOM 2361 C CA . TYR B 1 127 ? 23.578 -18.094 -0.676 1 96.31 127 TYR B CA 1
ATOM 2362 C C . TYR B 1 127 ? 24.422 -18.359 0.557 1 96.31 127 TYR B C 1
ATOM 2364 O O . TYR B 1 127 ? 25.266 -17.547 0.922 1 96.31 127 TYR B O 1
ATOM 2372 N N . GLN B 1 128 ? 24.141 -19.406 1.218 1 91.56 128 GLN B N 1
ATOM 2373 C CA . GLN B 1 128 ? 24.781 -19.734 2.492 1 91.56 128 GLN B CA 1
ATOM 2374 C C . GLN B 1 128 ? 26.281 -19.953 2.32 1 91.56 128 GLN B C 1
ATOM 2376 O O . GLN B 1 128 ? 27.047 -19.766 3.262 1 91.56 128 GLN B O 1
ATOM 2381 N N . ASN B 1 129 ? 26.734 -20.344 1.098 1 93.19 129 ASN B N 1
ATOM 2382 C CA . ASN B 1 129 ? 28.141 -20.641 0.853 1 93.19 129 ASN B CA 1
ATOM 2383 C C . ASN B 1 129 ? 28.922 -19.406 0.43 1 93.19 129 ASN B C 1
ATOM 2385 O O . ASN B 1 129 ? 30.109 -19.484 0.107 1 93.19 129 ASN B O 1
ATOM 2389 N N . TYR B 1 130 ? 28.312 -18.328 0.384 1 95.25 130 TYR B N 1
ATOM 2390 C CA . TYR B 1 130 ? 28.969 -17.078 0.031 1 95.25 130 TYR B CA 1
ATOM 2391 C C . TYR B 1 130 ? 29.156 -16.188 1.259 1 95.25 130 TYR B C 1
ATOM 2393 O O . TYR B 1 130 ? 28.406 -16.312 2.236 1 95.25 130 TYR B O 1
ATOM 2401 N N . SER B 1 131 ? 30.172 -15.406 1.158 1 95.12 131 SER B N 1
ATOM 2402 C CA . SER B 1 131 ? 30.438 -14.453 2.234 1 95.12 131 SER B CA 1
ATOM 2403 C C . SER B 1 131 ? 30.234 -13.016 1.767 1 95.12 131 SER B C 1
ATOM 2405 O O . SER B 1 131 ? 30.625 -12.656 0.654 1 95.12 131 SER B O 1
ATOM 2407 N N . PHE B 1 132 ? 29.625 -12.359 2.564 1 96.88 132 PHE B N 1
ATOM 2408 C CA . PHE B 1 132 ? 29.344 -10.953 2.27 1 96.88 132 PHE B CA 1
ATOM 2409 C C . PHE B 1 132 ? 30.016 -10.047 3.295 1 96.88 132 PHE B C 1
ATOM 2411 O O . PHE B 1 132 ? 30.062 -10.375 4.48 1 96.88 132 PHE B O 1
ATOM 2418 N N . PRO B 1 133 ? 30.531 -8.922 2.883 1 96.81 133 PRO B N 1
ATOM 2419 C CA . PRO B 1 133 ? 31.266 -8.039 3.783 1 96.81 133 PRO B CA 1
ATOM 2420 C C . PRO B 1 133 ? 30.406 -7.52 4.938 1 96.81 133 PRO B C 1
ATOM 2422 O O . PRO B 1 133 ? 29.203 -7.309 4.773 1 96.81 133 PRO B O 1
ATOM 2425 N N . LYS B 1 134 ? 31.062 -7.293 6.008 1 95.5 134 LYS B N 1
ATOM 2426 C CA . LYS B 1 134 ? 30.406 -6.734 7.188 1 95.5 134 LYS B CA 1
ATOM 2427 C C . LYS B 1 134 ? 29.906 -5.32 6.918 1 95.5 134 LYS B C 1
ATOM 2429 O O . LYS B 1 134 ? 28.797 -4.969 7.289 1 95.5 134 LYS B O 1
ATOM 2434 N N . ASN B 1 135 ? 30.812 -4.566 6.277 1 96 135 ASN B N 1
ATOM 2435 C CA . ASN B 1 135 ? 30.469 -3.195 5.918 1 96 135 ASN B CA 1
ATOM 2436 C C . ASN B 1 135 ? 30.062 -3.086 4.449 1 96 135 ASN B C 1
ATOM 2438 O O . ASN B 1 135 ? 30.609 -3.803 3.602 1 96 135 ASN B O 1
ATOM 2442 N N . CYS B 1 136 ? 29.156 -2.238 4.156 1 96.88 136 CYS B N 1
ATOM 2443 C CA . CYS B 1 136 ? 28.656 -2.084 2.801 1 96.88 136 CYS B CA 1
ATOM 2444 C C . CYS B 1 136 ? 29.766 -1.676 1.842 1 96.88 136 CYS B C 1
ATOM 2446 O O . CYS B 1 136 ? 30.422 -0.653 2.047 1 96.88 136 CYS B O 1
ATOM 2448 N N . PRO B 1 137 ? 29.922 -2.389 0.885 1 96.5 137 PRO B N 1
ATOM 2449 C CA . PRO B 1 137 ? 31 -2.096 -0.065 1 96.5 137 PRO B CA 1
ATOM 2450 C C . PRO B 1 137 ? 30.578 -1.101 -1.144 1 96.5 137 PRO B C 1
ATOM 2452 O O . PRO B 1 137 ? 31.375 -0.76 -2.02 1 96.5 137 PRO B O 1
ATOM 2455 N N . PHE B 1 138 ? 29.344 -0.684 -1.152 1 96.69 138 PHE B N 1
ATOM 2456 C CA . PHE B 1 138 ? 28.781 0.172 -2.191 1 96.69 138 PHE B CA 1
ATOM 2457 C C . PHE B 1 138 ? 28.734 1.623 -1.729 1 96.69 138 PHE B C 1
ATOM 2459 O O . PHE B 1 138 ? 28.906 1.909 -0.542 1 96.69 138 PHE B O 1
ATOM 2466 N N . PRO B 1 139 ? 28.578 2.523 -2.729 1 95.38 139 PRO B N 1
ATOM 2467 C CA .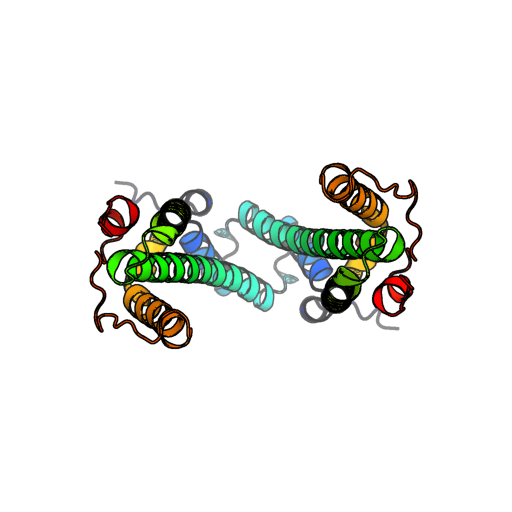 PRO B 1 139 ? 28.438 3.926 -2.324 1 95.38 139 PRO B CA 1
ATOM 2468 C C . PRO B 1 139 ? 27.281 4.148 -1.365 1 95.38 139 PRO B C 1
ATOM 2470 O O . PRO B 1 139 ? 26.219 3.555 -1.535 1 95.38 139 PRO B O 1
ATOM 2473 N N . THR B 1 140 ? 27.5 4.945 -0.359 1 93.81 140 THR B N 1
ATOM 2474 C CA . THR B 1 140 ? 26.453 5.258 0.594 1 93.81 140 THR B CA 1
ATOM 2475 C C . THR B 1 140 ? 25.75 6.555 0.21 1 93.81 140 THR B C 1
ATOM 2477 O O . THR B 1 140 ? 24.641 6.832 0.686 1 93.81 140 THR B O 1
ATOM 2480 N N . ASP B 1 141 ? 26.469 7.25 -0.688 1 93.81 141 ASP B N 1
ATOM 2481 C CA . ASP B 1 141 ? 25.891 8.484 -1.207 1 93.81 141 ASP B CA 1
ATOM 2482 C C . ASP B 1 141 ? 24.703 8.195 -2.141 1 93.81 141 ASP B C 1
ATOM 2484 O O . ASP B 1 141 ? 24.797 7.301 -2.986 1 93.81 141 ASP B O 1
ATOM 2488 N N . VAL B 1 142 ? 23.609 8.906 -1.967 1 97.25 142 VAL B N 1
ATOM 2489 C CA . VAL B 1 142 ? 22.375 8.68 -2.709 1 97.25 142 VAL B CA 1
ATOM 2490 C C . VAL B 1 142 ? 22.641 8.789 -4.207 1 97.25 142 VAL B C 1
ATOM 2492 O O . VAL B 1 142 ? 22.281 7.902 -4.98 1 97.25 142 VAL B O 1
ATOM 2495 N N . GLU B 1 143 ? 23.266 9.859 -4.629 1 96.31 143 GLU B N 1
ATOM 2496 C CA . GLU B 1 143 ? 23.484 10.125 -6.047 1 96.31 143 GLU B CA 1
ATOM 2497 C C . GLU B 1 143 ? 24.297 9.016 -6.703 1 96.31 143 GLU B C 1
ATOM 2499 O O . GLU B 1 143 ? 23.938 8.523 -7.773 1 96.31 143 GLU B O 1
ATOM 2504 N N . ARG B 1 144 ? 25.297 8.664 -6.094 1 96.56 144 ARG B N 1
ATOM 2505 C CA . ARG B 1 144 ? 26.172 7.648 -6.664 1 96.56 144 ARG B CA 1
ATOM 2506 C C . ARG B 1 144 ? 25.484 6.289 -6.703 1 96.56 144 ARG B C 1
ATOM 2508 O O . ARG B 1 144 ? 25.516 5.602 -7.723 1 96.56 144 ARG B O 1
ATOM 2515 N N . LEU B 1 145 ? 24.797 5.891 -5.609 1 97.44 145 LEU B N 1
ATOM 2516 C CA . LEU B 1 145 ? 24.156 4.586 -5.539 1 97.44 145 LEU B CA 1
ATOM 2517 C C . LEU B 1 145 ? 23.016 4.488 -6.547 1 97.44 145 LEU B C 1
ATOM 2519 O O . LEU B 1 145 ? 22.734 3.41 -7.078 1 97.44 145 LEU B O 1
ATOM 2523 N N . LEU B 1 146 ? 22.406 5.598 -6.871 1 97.62 146 LEU B N 1
ATOM 2524 C CA . LEU B 1 146 ? 21.203 5.57 -7.695 1 97.62 146 LEU B CA 1
ATOM 2525 C C . LEU B 1 146 ? 21.547 5.805 -9.164 1 97.62 146 LEU B C 1
ATOM 2527 O O . LEU B 1 146 ? 20.734 5.504 -10.047 1 97.62 146 LEU B O 1
ATOM 2531 N N . ASN B 1 147 ? 22.766 6.324 -9.461 1 95.69 147 ASN B N 1
ATOM 2532 C CA . ASN B 1 147 ? 23.031 6.73 -10.836 1 95.69 147 ASN B CA 1
ATOM 2533 C C . ASN B 1 147 ? 24.203 5.973 -11.438 1 95.69 147 ASN B C 1
ATOM 2535 O O . ASN B 1 147 ? 24.297 5.82 -12.656 1 95.69 147 ASN B O 1
ATOM 2539 N N . ASP B 1 148 ? 25.062 5.496 -10.57 1 94.56 148 ASP B N 1
ATOM 2540 C CA . ASP B 1 148 ? 26.25 4.812 -11.07 1 94.56 148 ASP B CA 1
ATOM 2541 C C . ASP B 1 148 ? 25.984 3.318 -11.258 1 94.56 148 ASP B C 1
ATOM 2543 O O . ASP B 1 148 ? 25.016 2.781 -10.711 1 94.56 148 ASP B O 1
ATOM 2547 N N . ILE B 1 149 ? 26.781 2.736 -12.164 1 94.19 149 ILE B N 1
ATOM 2548 C CA . ILE B 1 149 ? 26.938 1.285 -12.148 1 94.19 149 ILE B CA 1
ATOM 2549 C C . ILE B 1 149 ? 28 0.884 -11.141 1 94.19 149 ILE B C 1
ATOM 2551 O O . ILE B 1 149 ? 29.203 0.931 -11.438 1 94.19 149 ILE B O 1
ATOM 2555 N N . PHE B 1 150 ? 27.547 0.577 -9.977 1 90.5 150 PHE B N 1
ATOM 2556 C CA . PHE B 1 150 ? 28.5 0.413 -8.891 1 90.5 150 PHE B CA 1
ATOM 2557 C C . PHE B 1 150 ? 28.812 -1.062 -8.648 1 90.5 150 PHE B C 1
ATOM 2559 O O . PHE B 1 150 ? 29.719 -1.398 -7.898 1 90.5 150 PHE B O 1
ATOM 2566 N N . TRP B 1 151 ? 28.016 -2.029 -9.227 1 83.44 151 TRP B N 1
ATOM 2567 C CA . TRP B 1 151 ? 28.172 -3.443 -8.891 1 83.44 151 TRP B CA 1
ATOM 2568 C C . TRP B 1 151 ? 29.156 -4.125 -9.844 1 83.44 151 TRP B C 1
ATOM 2570 O O . TRP B 1 151 ? 29.469 -5.305 -9.68 1 83.44 151 TRP B O 1
ATOM 2580 N N . LYS B 1 152 ? 29.531 -3.363 -10.867 1 78.19 152 LYS B N 1
ATOM 2581 C CA . LYS B 1 152 ? 30.484 -3.971 -11.789 1 78.19 152 LYS B CA 1
ATOM 2582 C C . LYS B 1 152 ? 31.906 -3.861 -11.258 1 78.19 152 LYS B C 1
ATOM 2584 O O . LYS B 1 152 ? 32.25 -2.906 -10.555 1 78.19 152 LYS B O 1
#